Protein AF-A0AAV6VCC8-F1 (afdb_monomer_lite)

InterPro domains:
  IPR000742 EGF-like domain [PS00022] (71-82)
  IPR000742 EGF-like domain [PS01186] (71-82)
  IPR000742 EGF-like domain [PS50026] (49-83)
  IPR000742 EGF-like domain [SM00181] (52-83)
  IPR000742 EGF-like domain [SM00181] (86-119)
  IPR000742 EGF-like domain [SM00181] (123-165)

Radius of gyration: 31.9 Å; chains: 1; bounding box: 63×44×83 Å

pLDDT: mean 80.38, std 18.02, range [38.19, 96.94]

Secondary structure (DSSP, 8-state):
--STTHHHHTTSSPPPS---HHHHHHHHHHHHHHHHHHHHHS--TTS----EETTEEP-TT--EEEETTEEEPPTTEESTTS-EEPSSSS---TT---B-SS-TTSB-PPTTEESTTS-EETT--HHHHHHHHHTTPEEEE-TTSTTSEEEE-STT-EE-SSSEE-B--TTT---STT-EEEEETTEEEEEPPP-

Sequence (195 aa):
MKWALVLALVLCCGLTKGETENDSIESLDKLTEQLEQELLFRPRTLLADKLTCGEIECKNGATNCIDDGKCECIAGFTGDDCAQVVCGTNKCKNGATKCQEEDKTKCDCPEETTEDDCSQVTGCVDGLQAICDNLGLKCIYDPQTPKKAACSCTENKKFDGETCKETCDAENDNCFNEAQCEAQNGYNFCTCVQA

Foldseek 3Di:
DPPPVVVVVCPPDDDDPDDDPVRVVVVVVVVVVVVVVVVVPPPPPPDPPQDAQAPETADDPFDAAPHRQATDEDPQFDDRNRPQGFQPDPQADLPFRAADPVDRSATPEDPQFDDRRRQHGNLCDPVQVVVLVVQVWHWDQQCVDPSSIDTAHPDCFHDQPRHTARFADQVVQPAPDPFGFDDGPNTTGTHDDDD

Structure (mmCIF, N/CA/C/O backbone):
data_AF-A0AAV6VCC8-F1
#
_entry.id   AF-A0AAV6VCC8-F1
#
loop_
_atom_site.group_PDB
_atom_site.id
_atom_site.type_symbol
_atom_site.label_atom_id
_atom_site.label_alt_id
_atom_site.label_comp_id
_atom_site.label_asym_id
_atom_site.label_entity_id
_atom_site.label_seq_id
_atom_site.pdbx_PDB_ins_code
_atom_site.Cartn_x
_atom_site.Cartn_y
_atom_site.Cartn_z
_atom_site.occupancy
_atom_site.B_iso_or_equiv
_atom_site.auth_seq_id
_atom_site.auth_comp_id
_atom_site.auth_asym_id
_atom_site.auth_atom_id
_atom_site.pdbx_PDB_model_num
ATOM 1 N N . MET A 1 1 ? -26.877 -27.552 -33.203 1.00 44.66 1 MET A N 1
ATOM 2 C CA . MET A 1 1 ? -28.317 -27.227 -33.342 1.00 44.66 1 MET A CA 1
ATOM 3 C C . MET A 1 1 ? -28.514 -25.845 -33.988 1.00 44.66 1 MET A C 1
ATOM 5 O O . MET A 1 1 ? -29.217 -25.013 -33.439 1.00 44.66 1 MET A O 1
ATOM 9 N N . LYS A 1 2 ? -27.873 -25.565 -35.138 1.00 47.56 2 LYS A N 1
ATOM 10 C CA . LYS A 1 2 ? -27.915 -24.239 -35.802 1.00 47.56 2 LYS A CA 1
ATOM 11 C C . LYS A 1 2 ? -28.900 -24.151 -36.982 1.00 47.56 2 LYS A C 1
ATOM 13 O O . LYS A 1 2 ? -29.150 -23.063 -37.475 1.00 47.56 2 LYS A O 1
ATOM 18 N N . TRP A 1 3 ? -29.512 -25.266 -37.383 1.00 38.19 3 TRP A N 1
ATOM 19 C CA . TRP A 1 3 ? -30.415 -25.326 -38.542 1.00 38.19 3 TRP A CA 1
ATOM 20 C C . TRP A 1 3 ? -31.857 -24.877 -38.252 1.00 38.19 3 TRP A C 1
ATOM 22 O O . TRP A 1 3 ? -32.588 -24.549 -39.176 1.00 38.19 3 TRP A O 1
ATOM 32 N N . ALA A 1 4 ? -32.273 -24.810 -36.983 1.00 43.16 4 ALA A N 1
ATOM 33 C CA . ALA A 1 4 ? -33.656 -24.465 -36.634 1.00 43.16 4 ALA A CA 1
ATOM 34 C C . ALA A 1 4 ? -33.957 -22.951 -36.673 1.00 43.16 4 ALA A C 1
ATOM 36 O O . ALA A 1 4 ? -35.114 -22.566 -36.787 1.00 43.16 4 ALA A O 1
ATOM 37 N N . LEU A 1 5 ? -32.936 -22.088 -36.603 1.00 44.31 5 LEU A N 1
ATOM 38 C CA . LEU A 1 5 ? -33.119 -20.629 -36.573 1.00 44.31 5 LEU A CA 1
ATOM 39 C C . LEU A 1 5 ? -33.156 -19.986 -37.966 1.00 44.31 5 LEU A C 1
ATOM 41 O O . LEU A 1 5 ? -33.747 -18.922 -38.122 1.00 44.31 5 LEU A O 1
ATOM 45 N N . VAL A 1 6 ? -32.593 -20.644 -38.986 1.00 48.81 6 VAL A N 1
ATOM 46 C CA . VAL A 1 6 ? -32.596 -20.130 -40.368 1.00 48.81 6 VAL A CA 1
ATOM 47 C C . VAL A 1 6 ? -34.013 -20.152 -40.956 1.00 48.81 6 VAL A C 1
ATOM 49 O O . VAL A 1 6 ? -34.402 -19.222 -41.655 1.00 48.81 6 VAL A O 1
ATOM 52 N N . LEU A 1 7 ? -34.840 -21.139 -40.585 1.00 46.69 7 LEU A N 1
ATOM 53 C CA . LEU A 1 7 ? -36.220 -21.236 -41.075 1.00 46.69 7 LEU A CA 1
ATOM 54 C C . LEU A 1 7 ? -37.147 -20.118 -40.563 1.00 46.69 7 LEU A C 1
ATOM 56 O O . LEU A 1 7 ? -38.157 -19.833 -41.201 1.00 46.69 7 LEU A O 1
ATOM 60 N N . ALA A 1 8 ? -36.830 -19.479 -39.432 1.00 43.41 8 ALA A N 1
ATOM 61 C CA . ALA A 1 8 ? -37.714 -18.487 -38.817 1.00 43.41 8 ALA A CA 1
ATOM 62 C C . ALA A 1 8 ? -37.609 -17.085 -39.449 1.00 43.41 8 ALA A C 1
ATOM 64 O O . ALA A 1 8 ? -38.548 -16.301 -39.340 1.00 43.41 8 ALA A O 1
ATOM 65 N N . LEU A 1 9 ? -36.506 -16.764 -40.136 1.00 40.47 9 LEU A N 1
ATOM 66 C CA . LEU A 1 9 ? -36.308 -15.451 -40.771 1.00 40.47 9 LEU A CA 1
ATOM 67 C C . LEU A 1 9 ? -36.806 -15.387 -42.222 1.00 40.47 9 LEU A C 1
ATOM 69 O O . LEU A 1 9 ? -37.178 -14.311 -42.685 1.00 40.47 9 LEU A O 1
ATOM 73 N N . VAL A 1 10 ? -36.901 -16.528 -42.913 1.00 48.22 10 VAL A N 1
ATOM 74 C CA . VAL A 1 10 ? -37.381 -16.599 -44.310 1.00 48.22 10 VAL A CA 1
ATOM 75 C C . VAL A 1 10 ? -38.877 -16.250 -44.430 1.00 48.22 10 VAL A C 1
ATOM 77 O O . VAL A 1 10 ? -39.344 -15.865 -45.496 1.00 48.22 10 VAL A O 1
ATOM 80 N N . LEU A 1 11 ? -39.639 -16.310 -43.333 1.00 46.53 11 LEU A N 1
ATOM 81 C CA . LEU A 1 11 ? -41.084 -16.051 -43.331 1.00 46.53 11 LEU A CA 1
ATOM 82 C C . LEU A 1 11 ? -41.493 -14.576 -43.149 1.00 46.53 11 LEU A C 1
ATOM 84 O O . LEU A 1 11 ? -42.674 -14.277 -43.314 1.00 46.53 11 LEU A O 1
ATOM 88 N N . CYS A 1 12 ? -40.571 -13.648 -42.854 1.00 44.28 12 CYS A N 1
ATOM 89 C CA . CYS A 1 12 ? -40.931 -12.243 -42.581 1.00 44.28 12 CYS A CA 1
ATOM 90 C C . CYS A 1 12 ? -40.718 -11.259 -43.741 1.00 44.28 12 CYS A C 1
ATOM 92 O O . CYS A 1 12 ? -41.281 -10.168 -43.697 1.00 44.28 12 CYS A O 1
ATOM 94 N N . CYS A 1 13 ? -39.981 -11.619 -44.794 1.00 41.31 13 CYS A N 1
ATOM 95 C CA . CYS A 1 13 ? -39.821 -10.763 -45.971 1.00 41.31 13 CYS A CA 1
ATOM 96 C C . CYS A 1 13 ? -40.097 -11.578 -47.233 1.00 41.31 13 CYS A C 1
ATOM 98 O O . CYS A 1 13 ? -39.308 -12.437 -47.614 1.00 41.31 13 CYS A O 1
ATOM 100 N N . GLY A 1 14 ? -41.252 -11.327 -47.853 1.00 44.12 14 GLY A N 1
ATOM 101 C CA . GLY A 1 14 ? -41.683 -12.016 -49.063 1.00 44.12 14 GLY A CA 1
ATOM 102 C C . GLY A 1 14 ? -40.662 -11.885 -50.192 1.00 44.12 14 GLY A C 1
ATOM 103 O O . GLY A 1 14 ? -40.400 -10.784 -50.669 1.00 44.12 14 GLY A O 1
ATOM 104 N N . LEU A 1 15 ? -40.129 -13.020 -50.640 1.00 42.25 15 LEU A N 1
ATOM 105 C CA . LEU A 1 15 ? -39.348 -13.111 -51.867 1.00 42.25 15 LEU A CA 1
ATOM 106 C C . LEU A 1 15 ? -40.293 -13.284 -53.057 1.00 42.25 15 LEU A C 1
ATOM 108 O O . LEU A 1 15 ? -41.108 -14.209 -53.124 1.00 42.25 15 LEU A O 1
ATOM 112 N N . THR A 1 16 ? -40.189 -12.353 -54.000 1.00 43.12 16 THR A N 1
ATOM 113 C CA . THR A 1 16 ? -40.796 -12.450 -55.321 1.00 43.12 16 THR A CA 1
ATOM 114 C C . THR A 1 16 ? -40.200 -13.632 -56.079 1.00 43.12 16 THR A C 1
ATOM 116 O O . THR A 1 16 ? -38.996 -13.855 -56.094 1.00 43.12 16 THR A O 1
ATOM 119 N N . LYS A 1 17 ? -41.091 -14.395 -56.704 1.00 41.09 17 LYS A N 1
ATOM 120 C CA . LYS A 1 17 ? -40.858 -15.635 -57.446 1.00 41.09 17 LYS A CA 1
ATOM 121 C C . LYS A 1 17 ? -39.775 -15.459 -58.525 1.00 41.09 17 LYS A C 1
ATOM 123 O O . LYS A 1 17 ? -40.047 -14.801 -59.526 1.00 41.09 17 LYS A O 1
ATOM 128 N N . GLY A 1 18 ? -38.601 -16.075 -58.358 1.00 46.78 18 GLY A N 1
ATOM 129 C CA . GLY A 1 18 ? -37.602 -16.092 -59.433 1.00 46.78 18 GLY A CA 1
ATOM 130 C C . GLY A 1 18 ? -36.172 -16.549 -59.137 1.00 46.78 18 GLY A C 1
ATOM 131 O O . GLY A 1 18 ? -35.433 -16.690 -60.101 1.00 46.78 18 GLY A O 1
ATOM 132 N N . GLU A 1 19 ? -35.768 -16.804 -57.893 1.00 41.69 19 GLU A N 1
ATOM 133 C CA . GLU A 1 19 ? -34.368 -17.146 -57.580 1.00 41.69 19 GLU A CA 1
ATOM 134 C C . GLU A 1 19 ? -34.286 -18.552 -56.980 1.00 41.69 19 GLU A C 1
ATOM 136 O O . GLU A 1 19 ? -35.091 -18.925 -56.121 1.00 41.69 19 GLU A O 1
ATOM 141 N N . THR A 1 20 ? -33.369 -19.371 -57.494 1.00 47.72 20 THR A N 1
ATOM 142 C CA . THR A 1 20 ? -33.121 -20.709 -56.955 1.00 47.72 20 THR A CA 1
ATOM 143 C C . THR A 1 20 ? -32.256 -20.611 -55.701 1.00 47.72 20 THR A C 1
ATOM 145 O O . THR A 1 20 ? -31.504 -19.660 -55.521 1.00 47.72 20 THR A O 1
ATOM 148 N N . GLU A 1 21 ? -32.344 -21.610 -54.820 1.00 46.44 21 GLU A N 1
ATOM 149 C CA . GLU A 1 21 ? -31.615 -21.672 -53.539 1.00 46.44 21 GLU A CA 1
ATOM 150 C C . GLU A 1 21 ? -30.085 -21.512 -53.702 1.00 46.44 21 GLU A C 1
ATOM 152 O O . GLU A 1 21 ? -29.405 -21.052 -52.789 1.00 46.44 21 GLU A O 1
ATOM 157 N N . ASN A 1 22 ? -29.557 -21.820 -54.892 1.00 47.03 22 ASN A N 1
ATOM 158 C CA . ASN A 1 22 ? -28.152 -21.634 -55.259 1.00 47.03 22 ASN A CA 1
ATOM 159 C C . ASN A 1 22 ? -27.778 -20.162 -55.521 1.00 47.03 22 ASN A C 1
ATOM 161 O O . ASN A 1 22 ? -26.661 -19.755 -55.209 1.00 47.03 22 ASN A O 1
ATOM 165 N N . ASP A 1 23 ? -28.708 -19.356 -56.042 1.00 49.53 23 ASP A N 1
ATOM 166 C CA . ASP A 1 23 ? -28.469 -17.947 -56.390 1.00 49.53 23 ASP A CA 1
ATOM 167 C C . ASP A 1 23 ? -28.331 -17.080 -55.123 1.00 49.53 23 ASP A C 1
ATOM 169 O O . ASP A 1 23 ? -27.526 -16.149 -55.063 1.00 49.53 23 ASP A O 1
ATOM 173 N N . SER A 1 24 ? -29.063 -17.428 -54.058 1.00 50.09 24 SER A N 1
ATOM 174 C CA . SER A 1 24 ? -28.980 -16.744 -52.760 1.00 50.09 24 SER A CA 1
ATOM 175 C C . SER A 1 24 ? -27.683 -17.047 -51.994 1.00 50.09 24 SER A C 1
ATOM 177 O O . SER A 1 24 ? -27.205 -16.190 -51.252 1.00 50.09 24 SER A O 1
ATOM 179 N N . ILE A 1 25 ? -27.100 -18.239 -52.174 1.00 53.28 25 ILE A N 1
ATOM 180 C CA . ILE A 1 25 ? -25.833 -18.639 -51.535 1.00 53.28 25 ILE A CA 1
ATOM 181 C C . ILE A 1 25 ? -24.649 -17.954 -52.228 1.00 53.28 25 ILE A C 1
ATOM 183 O O . ILE A 1 25 ? -23.796 -17.387 -51.549 1.00 53.28 25 ILE A O 1
ATOM 187 N N . GLU A 1 26 ? -24.642 -17.894 -53.565 1.00 55.28 26 GLU A N 1
ATOM 188 C CA . GLU A 1 26 ? -23.590 -17.198 -54.322 1.00 55.28 26 GLU A CA 1
ATOM 189 C C . GLU A 1 26 ? -23.556 -15.688 -54.013 1.00 55.28 26 GLU A C 1
ATOM 191 O O . GLU A 1 26 ? -22.494 -15.061 -53.971 1.00 55.28 26 GLU A O 1
ATOM 196 N N . SER A 1 27 ? -24.722 -15.097 -53.740 1.00 58.22 27 SER A N 1
ATOM 197 C CA . SER A 1 27 ? -24.831 -13.688 -53.362 1.00 58.22 27 SER A CA 1
ATOM 198 C C . SER A 1 27 ? -24.377 -13.412 -51.919 1.00 58.22 27 SER A C 1
ATOM 200 O O . SER A 1 27 ? -23.901 -12.311 -51.638 1.00 58.22 27 SER A O 1
ATOM 202 N N . LEU A 1 28 ? -24.482 -14.393 -51.014 1.00 57.72 28 LEU A N 1
ATOM 203 C CA . LEU A 1 28 ? -23.984 -14.308 -49.634 1.00 57.72 28 LEU A CA 1
ATOM 204 C C . LEU A 1 28 ? -22.468 -14.524 -49.547 1.00 57.72 28 LEU A C 1
ATOM 206 O O . LEU A 1 28 ? -21.811 -13.799 -48.800 1.00 57.72 28 LEU A O 1
ATOM 210 N N . ASP A 1 29 ? -21.895 -15.439 -50.333 1.00 62.69 29 ASP A N 1
ATOM 211 C CA . ASP A 1 29 ? -20.436 -15.624 -50.398 1.00 62.69 29 ASP A CA 1
ATOM 212 C C . ASP A 1 29 ? -19.745 -14.368 -50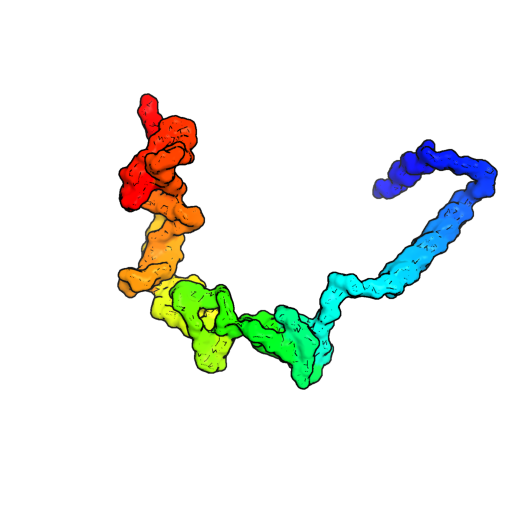.954 1.00 62.69 29 ASP A C 1
ATOM 214 O O . ASP A 1 29 ? -18.776 -13.887 -50.367 1.00 62.69 29 ASP A O 1
ATOM 218 N N . LYS A 1 30 ? -20.314 -13.738 -51.995 1.00 62.22 30 LYS A N 1
ATOM 219 C CA . LYS A 1 30 ? -19.824 -12.448 -52.522 1.00 62.22 30 LYS A CA 1
ATOM 220 C C . LYS A 1 30 ? -19.927 -11.310 -51.505 1.00 62.22 30 LYS A C 1
ATOM 222 O O . LYS A 1 30 ? -19.013 -10.496 -51.412 1.00 62.22 30 LYS A O 1
ATOM 227 N N . LEU A 1 31 ? -21.010 -11.254 -50.724 1.00 59.69 31 LEU A N 1
ATOM 228 C CA . LEU A 1 31 ? -21.156 -10.282 -49.634 1.00 59.69 31 LEU A CA 1
ATOM 229 C C . LEU A 1 31 ? -20.153 -10.533 -48.501 1.00 59.69 31 LEU A C 1
ATOM 231 O O . LEU A 1 31 ? -19.679 -9.574 -47.901 1.00 59.69 31 LEU A O 1
ATOM 235 N N . THR A 1 32 ? -19.807 -11.792 -48.225 1.00 62.25 32 THR A N 1
ATOM 236 C CA . THR A 1 32 ? -18.827 -12.166 -47.193 1.00 62.25 32 THR A CA 1
ATOM 237 C C . THR A 1 32 ? -17.409 -11.797 -47.632 1.00 62.25 32 THR A C 1
ATOM 239 O O . THR A 1 32 ? -16.687 -11.162 -46.869 1.00 62.25 32 THR A O 1
ATOM 242 N N . GLU A 1 33 ? -17.048 -12.061 -48.890 1.00 63.28 33 GLU A N 1
ATOM 243 C CA . GLU A 1 33 ? -15.753 -11.678 -49.469 1.00 63.28 33 GLU A CA 1
ATOM 244 C C . GLU A 1 33 ? -15.604 -10.144 -49.586 1.00 63.28 33 GLU A C 1
ATOM 246 O O . GLU A 1 33 ? -14.540 -9.589 -49.307 1.00 63.28 33 GLU A O 1
ATOM 251 N N . GLN A 1 34 ? -16.690 -9.422 -49.893 1.00 64.75 34 GLN A N 1
ATOM 252 C CA . GLN A 1 34 ? -16.715 -7.952 -49.857 1.00 64.75 34 GLN A CA 1
ATOM 253 C C . GLN A 1 34 ? -16.600 -7.387 -48.432 1.00 64.75 34 GLN A C 1
ATOM 255 O O . GLN A 1 34 ? -15.921 -6.379 -48.228 1.00 64.75 34 GLN A O 1
ATOM 260 N N . LEU A 1 35 ? -17.215 -8.031 -47.434 1.00 59.03 35 LEU A N 1
ATOM 261 C CA . LEU A 1 35 ? -17.097 -7.628 -46.029 1.00 59.03 35 LEU A CA 1
ATOM 262 C C . LEU A 1 35 ? -15.679 -7.877 -45.484 1.00 59.03 35 LEU A C 1
ATOM 264 O O . LEU A 1 35 ? -15.169 -7.069 -44.708 1.00 59.03 35 LEU A O 1
ATOM 268 N N . GLU A 1 36 ? -15.027 -8.963 -45.907 1.00 61.78 36 GLU A N 1
ATOM 269 C CA . GLU A 1 36 ? -13.638 -9.281 -45.554 1.00 61.78 36 GLU A CA 1
ATOM 270 C C . GLU A 1 36 ? -12.640 -8.297 -46.186 1.00 61.78 36 GLU A C 1
ATOM 272 O O . GLU A 1 36 ? -11.702 -7.862 -45.513 1.00 61.78 36 GLU A O 1
ATOM 277 N N . GLN A 1 37 ? -12.874 -7.858 -47.429 1.00 60.53 37 GLN A N 1
ATOM 278 C CA . GLN A 1 37 ? -12.051 -6.828 -48.076 1.00 60.53 37 GLN A CA 1
ATOM 279 C C . GLN A 1 37 ? -12.235 -5.430 -47.451 1.00 60.53 37 GLN A C 1
ATOM 281 O O . GLN A 1 37 ? -11.259 -4.692 -47.314 1.00 60.53 37 GLN A O 1
ATOM 286 N N . GLU A 1 38 ? -13.436 -5.082 -46.978 1.00 57.00 38 GLU A N 1
ATOM 287 C CA . GLU A 1 38 ? -13.710 -3.836 -46.235 1.00 57.00 38 GLU A CA 1
ATOM 288 C C . GLU A 1 38 ? -13.137 -3.848 -44.800 1.00 57.00 38 GLU A C 1
ATOM 290 O O . GLU A 1 38 ? -12.704 -2.813 -44.290 1.00 57.00 38 GLU A O 1
ATOM 295 N N . LEU A 1 39 ? -13.074 -5.009 -44.134 1.00 56.44 39 LEU A N 1
ATOM 296 C CA . LEU A 1 39 ? -12.489 -5.151 -42.789 1.00 56.44 3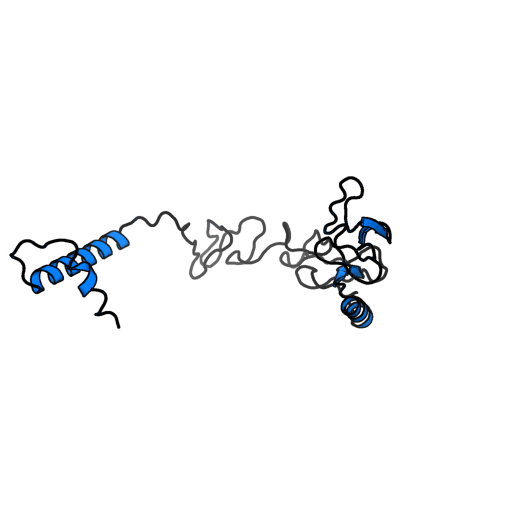9 LEU A CA 1
ATOM 297 C C . LEU A 1 39 ? -10.950 -5.163 -42.782 1.00 56.44 39 LEU A C 1
ATOM 299 O O . LEU A 1 39 ? -10.352 -4.866 -41.746 1.00 56.44 39 LEU A O 1
ATOM 303 N N . LEU A 1 40 ? -10.313 -5.449 -43.921 1.00 53.16 40 LEU A N 1
ATOM 304 C CA . LEU A 1 40 ? -8.860 -5.349 -44.117 1.00 53.16 40 LEU A CA 1
ATOM 305 C C . LEU A 1 40 ? -8.388 -3.932 -44.485 1.00 53.16 40 LEU A C 1
ATOM 307 O O . LEU A 1 40 ? -7.217 -3.618 -44.278 1.00 53.16 40 LEU A O 1
ATOM 311 N N . PHE A 1 41 ? -9.282 -3.074 -44.993 1.00 54.78 41 PHE A N 1
ATOM 312 C CA . PHE A 1 41 ? -8.953 -1.725 -45.477 1.00 54.78 41 PHE A CA 1
ATOM 313 C C . PHE A 1 41 ? -9.475 -0.571 -44.617 1.00 54.78 41 PHE A C 1
ATOM 315 O O . PHE A 1 41 ? -9.193 0.590 -44.924 1.00 54.78 41 PHE A O 1
ATOM 322 N N . ARG A 1 42 ? -10.176 -0.839 -43.506 1.00 56.78 42 ARG A N 1
ATOM 323 C CA . ARG A 1 42 ? -10.403 0.215 -42.510 1.00 56.78 42 ARG A CA 1
ATOM 324 C C . ARG A 1 42 ? -9.048 0.648 -41.945 1.00 56.78 42 ARG A C 1
ATOM 326 O O . ARG A 1 42 ? -8.373 -0.189 -41.340 1.00 56.78 42 ARG A O 1
ATOM 333 N N . PRO A 1 43 ? -8.645 1.929 -42.067 1.00 47.88 43 PRO A N 1
ATOM 334 C CA . PRO A 1 43 ? -7.512 2.415 -41.305 1.00 47.88 43 PRO A CA 1
ATOM 335 C C . PRO A 1 43 ? -7.866 2.211 -39.836 1.00 47.88 43 PRO A C 1
ATOM 337 O O . PRO A 1 43 ? -8.858 2.734 -39.325 1.00 47.88 43 PRO A O 1
ATOM 340 N N . ARG A 1 44 ? -7.081 1.368 -39.174 1.00 52.00 44 ARG A N 1
ATOM 341 C CA . ARG A 1 44 ? -7.246 0.977 -37.779 1.00 52.00 44 ARG A CA 1
ATOM 342 C C . ARG A 1 44 ? -6.806 2.122 -36.864 1.00 52.00 44 ARG A C 1
ATOM 344 O O . ARG A 1 44 ? -6.003 1.930 -35.965 1.00 52.00 44 ARG A O 1
ATOM 351 N N . THR A 1 45 ? -7.308 3.334 -37.077 1.00 54.50 45 THR A N 1
ATOM 352 C CA . THR A 1 45 ? -7.078 4.453 -36.164 1.00 54.50 45 THR A CA 1
ATOM 353 C C . THR A 1 45 ? -8.006 4.281 -34.970 1.00 54.50 45 THR A C 1
ATOM 355 O O . THR A 1 45 ? -9.111 4.812 -35.004 1.00 54.50 45 THR A O 1
ATOM 358 N N . LEU A 1 46 ? -7.594 3.456 -33.994 1.00 49.97 46 LEU A N 1
ATOM 359 C CA . LEU A 1 46 ? -8.008 3.471 -32.571 1.00 49.97 46 LEU A CA 1
ATOM 360 C C . LEU A 1 46 ? -7.354 2.361 -31.699 1.00 49.97 46 LEU A C 1
ATOM 362 O O . LEU A 1 46 ? -7.854 2.046 -30.623 1.00 49.97 46 LEU A O 1
ATOM 366 N N . LEU A 1 47 ? -6.218 1.781 -32.093 1.00 51.03 47 LEU A N 1
ATOM 367 C CA . LEU A 1 47 ? -5.213 1.359 -31.109 1.00 51.03 47 LEU A CA 1
ATOM 368 C C . LEU A 1 47 ? -4.030 2.289 -31.351 1.00 51.03 47 LEU A C 1
ATOM 370 O O . LEU A 1 47 ? -3.595 2.392 -32.493 1.00 51.03 47 LEU A O 1
ATOM 374 N N . ALA A 1 48 ? -3.547 2.997 -30.331 1.00 59.50 48 ALA A N 1
ATOM 375 C CA . ALA A 1 48 ? -2.232 3.623 -30.429 1.00 59.50 48 ALA A CA 1
ATOM 376 C C . ALA A 1 48 ? -1.266 2.548 -30.939 1.00 59.50 48 ALA A C 1
ATOM 378 O O . ALA A 1 48 ? -1.271 1.447 -30.379 1.00 59.50 48 ALA A O 1
ATOM 379 N N . ASP A 1 49 ? -0.550 2.816 -32.033 1.00 61.84 49 ASP A N 1
ATOM 380 C CA . ASP A 1 49 ? 0.393 1.855 -32.592 1.00 61.84 49 ASP A CA 1
ATOM 381 C C . ASP A 1 49 ? 1.292 1.379 -31.457 1.00 61.84 49 ASP A C 1
ATOM 383 O O . ASP A 1 49 ? 2.010 2.156 -30.825 1.00 61.84 49 ASP A O 1
ATOM 387 N N . LYS A 1 50 ? 1.145 0.097 -31.127 1.00 83.31 50 LYS A N 1
ATOM 388 C CA . LYS A 1 50 ? 1.937 -0.572 -30.110 1.00 83.31 50 LYS A CA 1
ATOM 389 C C . LYS A 1 50 ? 3.384 -0.483 -30.577 1.00 83.31 50 LYS A C 1
ATOM 391 O O . LYS A 1 50 ? 3.763 -1.175 -31.519 1.00 83.31 50 LYS A O 1
ATOM 396 N N . LEU A 1 51 ? 4.154 0.404 -29.957 1.00 91.50 51 LEU A N 1
ATOM 397 C CA . LEU A 1 51 ? 5.536 0.641 -30.331 1.00 91.50 51 LEU A CA 1
ATOM 398 C C . LEU A 1 51 ? 6.377 -0.602 -30.032 1.00 91.50 51 LEU A C 1
ATOM 400 O O . LEU A 1 51 ? 6.299 -1.172 -28.942 1.00 91.50 51 LEU A O 1
ATOM 404 N N . THR A 1 52 ? 7.194 -1.003 -30.998 1.00 93.94 52 THR A N 1
ATOM 405 C CA . THR A 1 52 ? 8.140 -2.111 -30.864 1.00 93.94 52 THR A CA 1
ATOM 406 C C . THR A 1 52 ? 9.537 -1.656 -31.263 1.00 93.94 52 THR A C 1
ATOM 408 O O . THR A 1 52 ? 9.689 -1.051 -32.325 1.00 93.94 52 THR A O 1
ATOM 411 N N . CYS A 1 53 ? 10.542 -1.988 -30.454 1.00 94.88 53 CYS A N 1
ATOM 412 C CA . CYS A 1 53 ? 11.958 -1.744 -30.736 1.00 94.88 53 CYS A CA 1
ATOM 413 C C . CYS A 1 53 ? 12.649 -3.108 -30.867 1.00 94.88 53 CYS A C 1
ATOM 415 O O . CYS A 1 53 ? 12.884 -3.787 -29.867 1.00 94.88 53 CYS A O 1
ATOM 417 N N . GLY A 1 54 ? 12.907 -3.561 -32.096 1.00 93.38 54 GLY A N 1
ATOM 418 C CA . GLY A 1 54 ? 13.301 -4.951 -32.358 1.00 93.38 54 GLY A CA 1
ATOM 419 C C . GLY A 1 54 ? 12.176 -5.945 -32.027 1.00 93.38 54 GLY A C 1
ATOM 420 O O . GLY A 1 54 ? 11.047 -5.789 -32.490 1.00 93.38 54 GLY A O 1
ATOM 421 N N . GLU A 1 55 ? 12.476 -6.967 -31.219 1.00 94.00 55 GLU A N 1
ATOM 422 C CA . GLU A 1 55 ? 11.501 -7.984 -30.775 1.00 94.00 55 GLU A CA 1
ATOM 423 C C . GLU A 1 55 ? 10.733 -7.589 -29.495 1.00 94.00 55 GLU A C 1
ATOM 425 O O . GLU A 1 55 ? 9.858 -8.331 -29.043 1.00 94.00 55 GLU A O 1
ATOM 430 N N . ILE A 1 56 ? 11.036 -6.426 -28.904 1.00 94.44 56 ILE A N 1
ATOM 431 C CA . ILE A 1 56 ? 10.453 -5.972 -27.636 1.00 94.44 56 ILE A CA 1
ATOM 432 C C . ILE A 1 56 ? 9.308 -4.989 -27.884 1.00 94.44 56 ILE A C 1
ATOM 434 O O . ILE A 1 56 ? 9.416 -4.059 -28.681 1.00 94.44 56 ILE A O 1
ATOM 438 N N . GLU A 1 57 ? 8.202 -5.182 -27.166 1.00 94.81 57 GLU A N 1
ATOM 439 C CA . GLU A 1 57 ? 7.080 -4.245 -27.119 1.00 94.81 57 GLU A CA 1
ATOM 440 C C . GLU A 1 57 ? 7.268 -3.222 -26.001 1.00 94.81 57 GLU A C 1
ATOM 442 O O . GLU A 1 57 ? 7.301 -3.593 -24.829 1.00 94.81 57 GLU A O 1
ATOM 447 N N . CYS A 1 58 ? 7.242 -1.940 -26.349 1.00 95.06 58 CYS A N 1
ATOM 448 C CA . CYS A 1 58 ? 7.293 -0.858 -25.380 1.00 95.06 58 CYS A CA 1
ATOM 449 C C . CYS A 1 58 ? 5.963 -0.691 -24.632 1.00 95.06 58 CYS A C 1
ATOM 451 O O . CYS A 1 58 ? 4.879 -0.691 -25.222 1.00 95.06 58 CYS A O 1
ATOM 453 N N . LYS A 1 59 ? 6.045 -0.514 -23.312 1.00 93.88 59 LYS A N 1
ATOM 454 C CA . LYS A 1 59 ? 4.909 -0.382 -22.393 1.00 93.88 59 LYS A CA 1
ATOM 455 C C . LYS A 1 59 ? 4.737 1.052 -21.897 1.00 93.88 59 LYS A C 1
ATOM 457 O O . LYS A 1 59 ? 5.531 1.944 -22.182 1.00 93.88 59 LYS A O 1
ATOM 462 N N . ASN A 1 60 ? 3.654 1.263 -21.147 1.00 91.06 60 ASN A N 1
ATOM 463 C CA . ASN A 1 60 ? 3.398 2.473 -20.360 1.00 91.06 60 ASN A CA 1
ATOM 464 C C . ASN A 1 60 ? 3.489 3.793 -21.146 1.00 91.06 60 ASN A C 1
ATOM 466 O O . ASN A 1 60 ? 3.897 4.817 -20.612 1.00 91.06 60 ASN A O 1
ATOM 470 N N . GLY A 1 61 ? 3.070 3.775 -22.415 1.00 88.31 61 GLY A N 1
ATOM 471 C CA . GLY A 1 61 ? 2.986 4.981 -23.241 1.00 88.31 61 GLY A CA 1
ATOM 472 C C . GLY A 1 61 ? 4.327 5.489 -23.770 1.00 88.31 61 GLY A C 1
ATOM 473 O O . GLY A 1 61 ? 4.398 6.646 -24.173 1.00 88.31 61 GLY A O 1
ATOM 474 N N . ALA A 1 62 ? 5.373 4.657 -23.785 1.00 92.56 62 ALA A N 1
ATOM 475 C CA . ALA A 1 62 ? 6.595 4.954 -24.525 1.00 92.56 62 ALA A CA 1
ATOM 476 C C . ALA A 1 62 ? 6.288 5.156 -26.021 1.00 92.56 62 ALA A C 1
ATOM 478 O O . ALA A 1 62 ? 5.550 4.377 -26.629 1.00 92.56 62 ALA A O 1
ATOM 479 N N . THR A 1 63 ? 6.845 6.219 -26.602 1.00 93.56 63 THR A N 1
ATOM 480 C CA . THR A 1 63 ? 6.549 6.659 -27.977 1.00 93.56 63 THR A CA 1
ATOM 481 C C . THR A 1 63 ? 7.752 6.603 -28.914 1.00 93.56 63 THR A C 1
ATOM 483 O O . THR A 1 63 ? 7.593 6.888 -30.100 1.00 93.56 63 THR A O 1
ATOM 486 N N . ASN A 1 64 ? 8.934 6.221 -28.419 1.00 94.94 64 ASN A N 1
ATOM 487 C CA . ASN A 1 64 ? 10.155 6.175 -29.216 1.00 94.94 64 ASN A CA 1
ATOM 488 C C . ASN A 1 64 ? 11.119 5.046 -28.790 1.00 94.94 64 ASN A C 1
ATOM 490 O O . ASN A 1 64 ? 11.003 4.500 -27.691 1.00 94.94 64 ASN A O 1
ATOM 494 N N . CYS A 1 65 ? 12.063 4.707 -29.671 1.00 96.12 65 CYS A N 1
ATOM 495 C CA . CYS A 1 65 ? 13.129 3.731 -29.436 1.00 96.12 65 CYS A CA 1
ATOM 496 C C . CYS A 1 65 ? 14.469 4.440 -29.229 1.00 96.12 65 CYS A C 1
ATOM 498 O O . CYS A 1 65 ? 14.784 5.395 -29.939 1.00 96.12 65 CYS A O 1
ATOM 500 N N . ILE A 1 66 ? 15.273 3.940 -28.291 1.00 96.88 66 ILE A N 1
ATOM 501 C CA . ILE A 1 66 ? 16.672 4.358 -28.135 1.00 96.88 66 ILE A CA 1
ATOM 502 C C . ILE A 1 66 ? 17.552 3.558 -29.107 1.00 96.88 66 ILE A C 1
ATOM 504 O O . ILE A 1 66 ? 18.396 4.141 -29.786 1.00 96.88 66 ILE A O 1
ATOM 508 N N . ASP A 1 67 ? 17.333 2.241 -29.192 1.00 95.00 67 ASP A N 1
ATOM 509 C CA . ASP A 1 67 ? 17.993 1.309 -30.114 1.00 95.00 67 ASP A CA 1
ATOM 510 C C . ASP A 1 67 ? 17.107 0.069 -30.400 1.00 95.00 67 ASP A C 1
ATOM 512 O O . ASP A 1 67 ? 15.977 -0.034 -29.907 1.00 95.00 67 ASP A O 1
ATOM 516 N N . ASP A 1 68 ? 17.597 -0.861 -31.232 1.00 93.38 68 ASP A N 1
ATOM 517 C CA . ASP A 1 68 ? 16.948 -2.162 -31.446 1.00 93.38 68 ASP A CA 1
ATOM 518 C C . ASP A 1 68 ? 17.008 -2.986 -30.152 1.00 93.38 68 ASP A C 1
ATOM 520 O O . ASP A 1 68 ? 18.062 -3.491 -29.766 1.00 93.38 68 ASP A O 1
ATOM 524 N N . GLY A 1 69 ? 15.852 -3.154 -29.509 1.00 94.81 69 GLY A N 1
ATOM 525 C CA . GLY A 1 69 ? 15.729 -3.825 -28.218 1.00 94.81 69 GLY A CA 1
ATOM 526 C C . GLY A 1 69 ? 15.633 -2.884 -27.018 1.00 94.81 69 GLY A C 1
ATOM 527 O O . GLY A 1 69 ? 15.629 -3.386 -25.899 1.00 94.81 69 GLY A O 1
ATOM 528 N N . LYS A 1 70 ? 15.516 -1.559 -27.201 1.00 96.94 70 LYS A N 1
ATOM 529 C CA . LYS A 1 70 ? 15.328 -0.632 -26.074 1.00 96.94 70 LYS A CA 1
ATOM 530 C C . LYS A 1 70 ? 14.410 0.543 -26.370 1.00 96.94 70 LYS A C 1
ATOM 532 O O . LYS A 1 70 ? 14.635 1.345 -27.279 1.00 96.94 70 LYS A O 1
ATOM 537 N N . CYS A 1 71 ? 13.415 0.700 -25.511 1.00 96.62 71 CYS A N 1
ATOM 538 C CA . CYS A 1 71 ? 12.432 1.770 -25.553 1.00 96.62 71 CYS A CA 1
ATOM 539 C C . CYS A 1 71 ? 12.911 3.032 -24.812 1.00 96.62 71 CYS A C 1
ATOM 541 O O . CYS A 1 71 ? 13.640 2.968 -23.820 1.00 96.62 71 CYS A O 1
ATOM 543 N N . GLU A 1 72 ? 12.463 4.202 -25.268 1.00 96.06 72 GLU A N 1
ATOM 544 C CA . GLU A 1 72 ? 12.615 5.469 -24.549 1.00 96.06 72 GLU A CA 1
ATOM 545 C C . GLU A 1 72 ? 11.463 5.633 -23.543 1.00 96.06 72 GLU A C 1
ATOM 547 O O . GLU A 1 72 ? 10.324 5.929 -23.914 1.00 96.06 72 GLU A O 1
ATOM 552 N N . CYS A 1 73 ? 11.744 5.406 -22.257 1.00 92.94 73 CYS A N 1
ATOM 553 C CA . CYS A 1 73 ? 10.719 5.408 -21.212 1.00 92.94 73 CYS A CA 1
ATOM 554 C C . CYS A 1 73 ? 10.301 6.813 -20.781 1.00 92.94 73 CYS A C 1
ATOM 556 O O . CYS A 1 73 ? 11.134 7.693 -20.559 1.00 92.94 73 CYS A O 1
ATOM 558 N N . ILE A 1 74 ? 8.995 7.001 -20.574 1.00 90.56 74 ILE A N 1
ATOM 559 C CA . ILE A 1 74 ? 8.476 8.216 -19.945 1.00 90.56 74 ILE A CA 1
ATOM 560 C C . ILE A 1 74 ? 8.851 8.262 -18.455 1.00 90.56 74 ILE A C 1
ATOM 562 O O . ILE A 1 74 ? 9.155 7.242 -17.829 1.00 90.56 74 ILE A O 1
ATOM 566 N N . ALA A 1 75 ? 8.795 9.458 -17.865 1.00 87.25 75 ALA A N 1
ATOM 567 C CA . ALA A 1 75 ? 9.090 9.652 -16.449 1.00 87.25 75 ALA A CA 1
ATOM 568 C C . ALA A 1 75 ? 8.235 8.732 -15.555 1.00 87.25 75 ALA A C 1
ATOM 570 O O . ALA A 1 75 ? 7.020 8.644 -15.722 1.00 87.25 75 ALA A O 1
ATOM 571 N N . GLY A 1 76 ? 8.881 8.072 -14.591 1.00 84.38 76 GLY A N 1
ATOM 572 C CA . GLY A 1 76 ? 8.240 7.100 -13.700 1.00 84.38 76 GLY A CA 1
ATOM 573 C C . GLY A 1 76 ? 8.356 5.642 -14.154 1.00 84.38 76 GLY A C 1
ATOM 574 O O . GLY A 1 76 ? 7.954 4.765 -13.396 1.00 84.38 76 GLY A O 1
ATOM 575 N N . PHE A 1 77 ? 8.947 5.361 -15.322 1.00 89.50 77 PHE A N 1
ATOM 576 C CA . PHE A 1 77 ? 9.179 3.998 -15.814 1.00 89.50 77 PHE A CA 1
ATOM 577 C C . PHE A 1 77 ? 10.631 3.760 -16.254 1.00 89.50 77 PHE A C 1
ATOM 579 O O . PHE A 1 77 ? 11.377 4.702 -16.517 1.00 89.50 77 PHE A O 1
ATOM 586 N N . THR A 1 78 ? 11.042 2.493 -16.290 1.00 90.62 78 THR A N 1
ATOM 587 C CA . THR A 1 78 ? 12.395 2.034 -16.635 1.00 90.62 78 THR A CA 1
ATOM 588 C C . THR A 1 78 ? 12.370 0.595 -17.175 1.00 90.62 78 THR A C 1
ATOM 590 O O . THR A 1 78 ? 11.309 -0.028 -17.264 1.00 90.62 78 THR A O 1
ATOM 593 N N . GLY A 1 79 ? 13.542 0.063 -17.522 1.00 92.00 79 GLY A N 1
ATOM 594 C CA . GLY A 1 79 ? 13.715 -1.226 -18.194 1.00 92.00 79 GLY A CA 1
ATOM 595 C C . GLY A 1 79 ? 13.677 -1.090 -19.716 1.00 92.00 79 GLY A C 1
ATOM 596 O O . GLY A 1 79 ? 13.267 -0.056 -20.239 1.00 92.00 79 GLY A O 1
ATOM 597 N N . ASP A 1 80 ? 14.113 -2.128 -20.428 1.00 95.88 80 ASP A N 1
ATOM 598 C CA . ASP A 1 80 ? 14.234 -2.086 -21.892 1.00 95.88 80 ASP A CA 1
ATOM 599 C C . ASP A 1 80 ? 12.874 -1.973 -22.600 1.00 95.88 80 ASP A C 1
ATOM 601 O O . ASP A 1 80 ? 12.783 -1.373 -23.667 1.00 95.88 80 ASP A O 1
ATOM 605 N N . ASP A 1 81 ? 11.806 -2.475 -21.975 1.00 95.44 81 ASP A N 1
ATOM 606 C CA . ASP A 1 81 ? 10.421 -2.403 -22.449 1.00 95.44 81 ASP A CA 1
ATOM 607 C C . ASP A 1 81 ? 9.579 -1.338 -21.721 1.00 95.44 81 ASP A C 1
ATOM 609 O O . ASP A 1 81 ? 8.380 -1.210 -21.970 1.00 95.44 81 ASP A O 1
ATOM 613 N N . CYS A 1 82 ? 10.180 -0.572 -20.806 1.00 93.31 82 CYS A N 1
ATOM 614 C CA . CYS A 1 82 ? 9.502 0.395 -19.940 1.00 93.31 82 CYS A CA 1
ATOM 615 C C . CYS A 1 82 ? 8.406 -0.188 -19.033 1.00 93.31 82 CYS A C 1
ATOM 617 O O . CYS A 1 82 ? 7.540 0.558 -18.567 1.00 93.31 82 CYS A O 1
ATOM 619 N N . ALA A 1 83 ? 8.396 -1.498 -18.763 1.00 92.31 83 ALA A N 1
ATOM 620 C CA . ALA A 1 83 ? 7.394 -2.112 -17.891 1.00 92.31 83 ALA A CA 1
ATOM 621 C C . ALA A 1 83 ? 7.636 -1.835 -16.399 1.00 92.31 83 ALA A C 1
ATOM 623 O O . ALA A 1 83 ? 6.697 -1.890 -15.602 1.00 92.31 83 ALA A O 1
ATOM 624 N N . GLN A 1 84 ? 8.877 -1.540 -16.007 1.00 88.06 84 GLN A N 1
ATOM 625 C CA . GLN A 1 84 ? 9.247 -1.363 -14.606 1.00 88.06 84 GLN A CA 1
ATOM 626 C C . GLN A 1 84 ? 8.918 0.054 -14.139 1.00 88.06 84 GLN A C 1
ATOM 628 O O . GLN A 1 84 ? 9.171 1.019 -14.850 1.00 88.06 84 GLN A O 1
ATOM 633 N N . VAL A 1 85 ? 8.383 0.193 -12.927 1.00 83.56 85 VAL A N 1
ATOM 634 C CA . VAL A 1 85 ? 8.050 1.495 -12.329 1.00 83.56 85 VAL A CA 1
ATOM 635 C C . VAL A 1 85 ? 9.236 1.998 -11.511 1.00 83.56 85 VAL A C 1
ATOM 637 O O . VAL A 1 85 ? 9.723 1.302 -10.621 1.00 83.56 85 VAL A O 1
ATOM 640 N N . VAL A 1 86 ? 9.666 3.226 -11.779 1.00 83.94 86 VAL A N 1
ATOM 641 C CA . VAL A 1 86 ? 10.617 3.965 -10.943 1.00 83.94 86 VAL A CA 1
ATOM 642 C C . VAL A 1 86 ? 9.860 4.517 -9.740 1.00 83.94 86 VAL A C 1
ATOM 644 O O . VAL A 1 86 ? 8.753 5.041 -9.892 1.00 83.94 86 VAL A O 1
ATOM 647 N N . CYS A 1 87 ? 10.414 4.427 -8.529 1.00 78.62 87 CYS A N 1
ATOM 648 C CA . CYS A 1 87 ? 9.725 5.032 -7.391 1.00 78.62 87 CYS A CA 1
ATOM 649 C C . CYS A 1 87 ? 9.646 6.559 -7.541 1.00 78.62 87 CYS A C 1
ATOM 651 O O . CYS A 1 87 ? 10.602 7.255 -7.873 1.00 78.62 87 CYS A O 1
ATOM 653 N N . GLY A 1 88 ? 8.430 7.066 -7.359 1.00 65.12 88 GLY A N 1
ATOM 654 C CA . GLY A 1 88 ? 8.068 8.417 -7.770 1.00 65.12 88 GLY A CA 1
ATOM 655 C C . GLY A 1 88 ? 6.759 8.425 -8.542 1.00 65.12 88 GLY A C 1
ATOM 656 O O . GLY A 1 88 ? 6.719 8.862 -9.684 1.00 65.12 88 GLY A O 1
ATOM 657 N N . THR A 1 89 ? 5.696 7.896 -7.923 1.00 57.94 89 THR A N 1
ATOM 658 C CA . THR A 1 89 ? 4.335 8.462 -8.027 1.00 57.94 89 THR A CA 1
ATOM 659 C C . THR A 1 89 ? 3.344 7.763 -7.104 1.00 57.94 89 THR A C 1
ATOM 661 O O . THR A 1 89 ? 2.586 8.483 -6.486 1.00 57.94 89 THR A O 1
ATOM 664 N N . ASN A 1 90 ? 3.351 6.430 -6.942 1.00 68.56 90 ASN A N 1
ATOM 665 C CA . ASN A 1 90 ? 2.425 5.722 -6.018 1.00 68.56 90 ASN A CA 1
ATOM 666 C C . ASN A 1 90 ? 2.868 4.299 -5.597 1.00 68.56 90 ASN A C 1
ATOM 668 O O . ASN A 1 90 ? 2.105 3.574 -4.942 1.00 68.56 90 ASN A O 1
ATOM 672 N N . LYS A 1 91 ? 4.075 3.870 -6.001 1.00 86.44 91 LYS A N 1
ATOM 673 C CA . LYS A 1 91 ? 4.573 2.512 -5.729 1.00 86.44 91 LYS A CA 1
ATOM 674 C C . LYS A 1 91 ? 4.773 2.296 -4.229 1.00 86.44 91 LYS A C 1
ATOM 676 O O . LYS A 1 91 ? 4.170 1.396 -3.658 1.00 86.44 91 LYS A O 1
ATOM 681 N N . CYS A 1 92 ? 5.579 3.157 -3.613 1.00 90.69 92 CYS A N 1
ATOM 682 C CA . CYS A 1 92 ? 6.013 2.987 -2.235 1.00 90.69 92 CYS A CA 1
ATOM 683 C C . CYS A 1 92 ? 4.865 3.168 -1.235 1.00 90.69 92 CYS A C 1
ATOM 685 O O . CYS A 1 92 ? 4.029 4.065 -1.378 1.00 90.69 92 CYS A O 1
ATOM 687 N N . LYS A 1 93 ? 4.829 2.306 -0.220 1.00 92.44 93 LYS A N 1
ATOM 688 C CA . LYS A 1 93 ? 3.824 2.277 0.845 1.00 92.44 93 LYS A CA 1
ATOM 689 C C . LYS A 1 93 ? 4.406 2.766 2.168 1.00 92.44 93 LYS A C 1
ATOM 691 O O . LYS A 1 93 ? 5.590 3.069 2.277 1.00 92.44 93 LYS A O 1
ATOM 696 N N . ASN A 1 94 ? 3.537 2.876 3.173 1.00 93.12 94 ASN A N 1
ATOM 697 C CA . ASN A 1 94 ? 3.922 3.071 4.574 1.00 93.12 94 ASN A CA 1
ATOM 698 C C . ASN A 1 94 ? 4.828 4.294 4.838 1.00 93.12 94 ASN A C 1
ATOM 700 O O . ASN A 1 94 ? 5.625 4.301 5.766 1.00 93.12 94 ASN A O 1
ATOM 704 N N . GLY A 1 95 ? 4.682 5.359 4.041 1.00 88.12 95 GLY A N 1
ATOM 705 C CA . GLY A 1 95 ? 5.420 6.615 4.224 1.00 88.12 95 GLY A CA 1
ATOM 706 C C . GLY A 1 95 ? 6.786 6.679 3.531 1.00 88.12 95 GLY A C 1
ATOM 707 O O . GLY A 1 95 ? 7.471 7.694 3.650 1.00 88.12 95 GLY A O 1
ATOM 708 N N . ALA A 1 96 ? 7.173 5.651 2.773 1.00 90.81 96 ALA A N 1
ATOM 709 C CA . ALA A 1 96 ? 8.351 5.692 1.913 1.00 90.81 96 ALA A CA 1
ATOM 710 C C . ALA A 1 96 ? 8.182 6.740 0.794 1.00 90.81 96 ALA A C 1
ATOM 712 O O . ALA A 1 96 ? 7.201 6.727 0.049 1.00 90.81 96 ALA A O 1
ATOM 713 N N . THR A 1 97 ? 9.153 7.651 0.672 1.00 85.75 97 THR A N 1
ATOM 714 C CA . THR A 1 97 ? 9.129 8.760 -0.309 1.00 85.75 97 THR A CA 1
ATOM 715 C C . THR A 1 97 ? 10.313 8.759 -1.272 1.00 85.75 97 THR A C 1
ATOM 717 O O . THR A 1 97 ? 10.316 9.527 -2.233 1.00 85.75 97 THR A O 1
ATOM 720 N N . LYS A 1 98 ? 11.316 7.908 -1.035 1.00 88.12 98 LYS A N 1
ATOM 721 C CA . LYS A 1 98 ? 12.557 7.840 -1.812 1.00 88.12 98 LYS A CA 1
ATOM 722 C C . LYS A 1 98 ? 12.749 6.460 -2.430 1.00 88.12 98 LYS A C 1
ATOM 724 O O . LYS A 1 98 ? 12.170 5.477 -1.973 1.00 88.12 98 LYS A O 1
ATOM 729 N N . CYS A 1 99 ? 13.581 6.418 -3.464 1.00 88.75 99 CYS A N 1
ATOM 730 C CA . CYS A 1 99 ? 14.142 5.185 -3.999 1.00 88.75 99 CYS A CA 1
ATOM 731 C C . CYS A 1 99 ? 15.503 4.888 -3.391 1.00 88.75 99 CYS A C 1
ATOM 733 O O . CYS A 1 99 ? 16.209 5.816 -2.990 1.00 88.75 99 CYS A O 1
ATOM 735 N N . GLN A 1 100 ? 15.897 3.621 -3.454 1.00 89.88 100 GLN A N 1
ATOM 736 C CA . GLN A 1 100 ? 17.288 3.230 -3.277 1.00 89.88 100 GLN A CA 1
ATOM 737 C C . GLN A 1 100 ? 18.159 3.853 -4.379 1.00 89.88 100 GLN A C 1
ATOM 739 O O . GLN A 1 100 ? 17.723 4.034 -5.521 1.00 89.88 100 GLN A O 1
ATOM 744 N N . GLU A 1 101 ? 19.394 4.214 -4.029 1.00 85.19 101 GLU A N 1
ATOM 745 C CA . GLU A 1 101 ? 20.323 4.861 -4.964 1.00 85.19 101 GLU A CA 1
ATOM 746 C C . GLU A 1 101 ? 20.823 3.887 -6.039 1.00 85.19 101 GLU A C 1
ATOM 748 O O . GLU A 1 101 ? 20.923 4.256 -7.211 1.00 85.19 101 GLU A O 1
ATOM 753 N N . GLU A 1 102 ? 21.097 2.644 -5.638 1.00 88.25 102 GLU A N 1
ATOM 754 C CA . GLU A 1 102 ? 21.569 1.557 -6.504 1.00 88.25 102 GLU A CA 1
ATOM 755 C C . GLU A 1 102 ? 20.488 0.986 -7.426 1.00 88.25 102 GLU A C 1
ATOM 757 O O . GLU A 1 102 ? 20.785 0.610 -8.559 1.00 88.25 102 GLU A O 1
ATOM 762 N N . ASP A 1 103 ? 19.237 0.954 -6.964 1.00 87.88 103 ASP A N 1
ATOM 763 C CA . ASP A 1 103 ? 18.110 0.392 -7.697 1.00 87.88 103 ASP A CA 1
ATOM 764 C C . ASP A 1 103 ? 16.872 1.280 -7.544 1.00 87.88 103 ASP A C 1
ATOM 766 O O . ASP A 1 103 ? 16.096 1.189 -6.592 1.00 87.88 103 ASP A O 1
ATOM 770 N N . LYS A 1 104 ? 16.649 2.131 -8.547 1.00 84.94 104 LYS A N 1
ATOM 771 C CA . LYS A 1 104 ? 15.515 3.063 -8.580 1.00 84.94 104 LYS A CA 1
ATOM 772 C C . LYS A 1 104 ? 14.158 2.384 -8.771 1.00 84.94 104 LYS A C 1
ATOM 774 O O . LYS A 1 104 ? 13.136 3.073 -8.800 1.00 84.94 104 LYS A O 1
ATOM 779 N N . THR A 1 105 ? 14.128 1.063 -8.930 1.00 87.00 105 THR A N 1
ATOM 780 C CA . THR A 1 105 ? 12.884 0.298 -8.894 1.00 87.00 105 THR A CA 1
ATOM 781 C C . THR A 1 105 ? 12.475 -0.039 -7.466 1.00 87.00 105 THR A C 1
ATOM 783 O O . THR A 1 105 ? 11.304 -0.334 -7.255 1.00 87.00 105 THR A 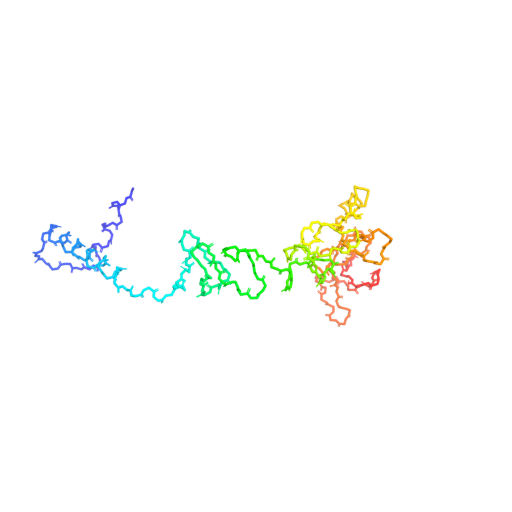O 1
ATOM 786 N N . LYS A 1 106 ? 13.368 0.061 -6.474 1.00 91.25 106 LYS A N 1
ATOM 787 C CA . LYS A 1 106 ? 13.099 -0.291 -5.075 1.00 91.25 106 LYS A CA 1
ATOM 788 C C . LYS A 1 106 ? 12.952 0.933 -4.193 1.00 91.25 106 LYS A C 1
ATOM 790 O O . LYS A 1 106 ? 13.730 1.884 -4.266 1.00 91.25 106 LYS A O 1
ATOM 795 N N . CYS A 1 107 ? 11.943 0.894 -3.337 1.00 92.56 107 CYS A N 1
ATOM 796 C CA . CYS A 1 107 ? 11.700 1.942 -2.363 1.00 92.56 107 CYS A CA 1
ATOM 797 C C . CYS A 1 107 ? 12.729 1.881 -1.224 1.00 92.56 107 CYS A C 1
ATOM 799 O O . CYS A 1 107 ? 13.143 0.807 -0.790 1.00 92.56 107 CYS A O 1
ATOM 801 N N . ASP A 1 108 ? 13.132 3.050 -0.735 1.00 93.12 108 ASP A N 1
ATOM 802 C CA . ASP A 1 108 ? 13.902 3.178 0.500 1.00 93.12 108 ASP A CA 1
ATOM 803 C C . ASP A 1 108 ? 12.930 3.083 1.683 1.00 93.12 108 ASP A C 1
ATOM 805 O O . ASP A 1 108 ? 12.145 4.007 1.941 1.00 93.12 108 ASP A O 1
ATOM 809 N N . CYS A 1 109 ? 12.891 1.908 2.311 1.00 93.44 109 CYS A N 1
ATOM 810 C CA . CYS A 1 109 ? 11.843 1.560 3.257 1.00 93.44 109 CYS A CA 1
ATOM 811 C C . CYS A 1 109 ? 12.099 2.123 4.658 1.00 93.44 109 CYS A C 1
ATOM 813 O O . CYS A 1 109 ? 13.196 1.965 5.197 1.00 93.44 109 CYS A O 1
ATOM 815 N N . PRO A 1 110 ? 11.076 2.734 5.289 1.00 93.25 110 PRO A N 1
ATOM 816 C CA . PRO A 1 110 ? 11.108 3.062 6.702 1.00 93.25 110 PRO A CA 1
ATOM 817 C C . PRO A 1 110 ? 11.429 1.840 7.560 1.00 93.25 110 PRO A C 1
ATOM 819 O O . PRO A 1 110 ? 11.122 0.703 7.190 1.00 93.25 110 PRO A O 1
ATOM 822 N N . GLU A 1 111 ? 11.980 2.094 8.746 1.00 93.00 111 GLU A N 1
ATOM 823 C CA . GLU A 1 111 ? 12.202 1.054 9.750 1.00 93.00 111 GLU A CA 1
ATOM 824 C C . GLU A 1 111 ? 10.949 0.198 9.947 1.00 93.00 111 GLU A C 1
ATOM 826 O O . GLU A 1 111 ? 9.825 0.707 9.971 1.00 93.00 111 GLU A O 1
ATOM 831 N N . GLU A 1 112 ? 11.176 -1.101 10.118 1.00 93.62 112 GLU A N 1
ATOM 832 C CA . GLU A 1 112 ? 10.148 -2.129 10.274 1.00 93.62 112 GLU A CA 1
ATOM 833 C C . GLU A 1 112 ? 9.202 -2.311 9.069 1.00 93.62 112 GLU A C 1
ATOM 835 O O . GLU A 1 112 ? 8.084 -2.820 9.205 1.00 93.62 112 GLU A O 1
ATOM 840 N N . THR A 1 113 ? 9.642 -1.917 7.870 1.00 94.81 113 THR A N 1
ATOM 841 C CA . THR A 1 113 ? 8.974 -2.261 6.608 1.00 94.81 113 THR A CA 1
ATOM 842 C C . THR A 1 113 ? 9.947 -2.874 5.605 1.00 94.81 113 THR A C 1
ATOM 844 O O . THR A 1 113 ? 11.150 -2.620 5.653 1.00 94.81 113 THR A O 1
ATOM 847 N N . THR A 1 114 ? 9.446 -3.731 4.717 1.00 94.12 114 THR A N 1
ATOM 848 C CA . THR A 1 114 ? 10.256 -4.452 3.724 1.00 94.12 114 THR A CA 1
ATOM 849 C C . THR A 1 114 ? 9.471 -4.704 2.432 1.00 94.12 114 THR A C 1
ATOM 851 O O . THR A 1 114 ? 8.334 -4.244 2.311 1.00 94.12 114 THR A O 1
ATOM 854 N N . GLU A 1 115 ? 10.076 -5.437 1.494 1.00 93.94 115 GLU A N 1
ATOM 855 C CA . GLU A 1 115 ? 9.701 -5.575 0.077 1.00 93.94 115 GLU A CA 1
ATOM 856 C C . GLU A 1 115 ? 10.040 -4.352 -0.784 1.00 93.94 115 GLU A C 1
ATOM 858 O O . GLU A 1 115 ? 10.253 -3.244 -0.293 1.00 93.94 115 GLU A O 1
ATOM 863 N N . ASP A 1 116 ? 10.069 -4.549 -2.105 1.00 92.44 116 ASP A N 1
ATOM 864 C CA . ASP A 1 116 ? 10.462 -3.519 -3.077 1.00 92.44 116 ASP A CA 1
ATOM 865 C C . ASP A 1 116 ? 9.544 -2.277 -3.071 1.00 92.44 116 ASP A C 1
ATOM 867 O O . ASP A 1 116 ? 9.881 -1.250 -3.671 1.00 92.44 116 ASP A O 1
ATOM 871 N N . ASP A 1 117 ? 8.354 -2.372 -2.472 1.00 92.75 117 ASP A N 1
ATOM 872 C CA . ASP A 1 117 ? 7.370 -1.297 -2.325 1.00 92.75 117 ASP A CA 1
ATOM 873 C C . ASP A 1 117 ? 7.073 -0.922 -0.861 1.00 92.75 117 ASP A C 1
ATOM 875 O O . ASP A 1 117 ? 6.203 -0.084 -0.611 1.00 92.75 117 ASP A O 1
ATOM 879 N N . CYS A 1 118 ? 7.801 -1.495 0.102 1.00 93.94 118 CYS A N 1
ATOM 880 C CA . CYS A 1 118 ? 7.617 -1.292 1.541 1.00 93.94 118 CYS A CA 1
ATOM 881 C C . CYS A 1 118 ? 6.243 -1.719 2.078 1.00 93.94 118 CYS A C 1
ATOM 883 O O . CYS A 1 118 ? 5.800 -1.196 3.101 1.00 93.94 118 CYS A O 1
ATOM 885 N N . SER A 1 119 ? 5.523 -2.609 1.389 1.00 93.81 119 SER A N 1
ATOM 886 C CA . SER A 1 119 ? 4.173 -3.033 1.785 1.00 93.81 119 SER A CA 1
ATOM 887 C C . SER A 1 119 ? 4.147 -3.955 3.003 1.00 93.81 119 SER A C 1
ATOM 889 O O . SER A 1 119 ? 3.179 -3.916 3.770 1.00 93.81 119 SER A O 1
ATOM 891 N N . GLN A 1 120 ? 5.194 -4.752 3.215 1.00 94.38 120 GLN A N 1
ATOM 892 C CA . GLN A 1 120 ? 5.276 -5.665 4.349 1.00 94.38 120 GLN A CA 1
ATOM 893 C C . GLN A 1 120 ? 5.744 -4.923 5.602 1.00 94.38 120 GLN A C 1
ATOM 895 O O . GLN A 1 120 ? 6.768 -4.250 5.582 1.00 94.38 120 GLN A O 1
ATOM 900 N N . VAL A 1 121 ? 5.022 -5.092 6.711 1.00 95.50 121 VAL A N 1
ATOM 901 C CA . VAL A 1 121 ? 5.354 -4.504 8.018 1.00 95.50 121 VAL A CA 1
ATOM 902 C C . VAL A 1 121 ? 5.956 -5.591 8.901 1.00 95.50 121 VAL A C 1
ATOM 904 O O . VAL A 1 121 ? 5.249 -6.496 9.336 1.00 95.50 121 VAL A O 1
ATOM 907 N N . THR A 1 122 ? 7.256 -5.530 9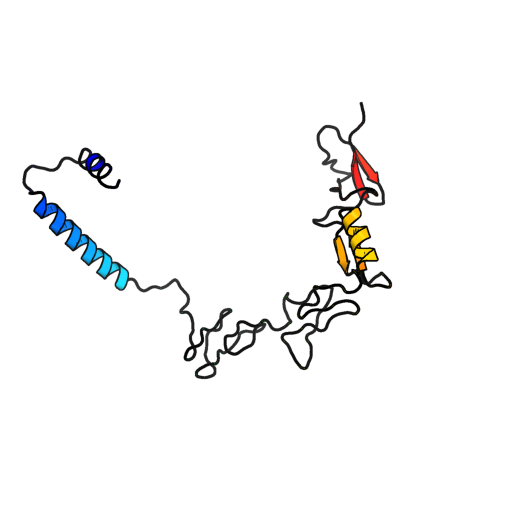.180 1.00 92.56 122 THR A N 1
ATOM 908 C CA . THR A 1 122 ? 7.952 -6.566 9.964 1.00 92.56 122 THR A CA 1
ATOM 909 C C . THR A 1 122 ? 7.529 -6.571 11.426 1.00 92.56 122 THR A C 1
ATOM 911 O O . THR A 1 122 ? 7.582 -7.617 12.061 1.00 92.56 122 THR A O 1
ATOM 914 N N . GLY A 1 123 ? 7.023 -5.449 11.949 1.00 91.06 123 GLY A N 1
ATOM 915 C CA . GLY A 1 123 ? 6.422 -5.382 13.283 1.00 91.06 123 GLY A CA 1
ATOM 916 C C . GLY A 1 123 ? 5.145 -6.224 13.442 1.00 91.06 123 GLY A C 1
ATOM 917 O O . GLY A 1 123 ? 4.786 -6.582 14.569 1.00 91.06 123 GLY A O 1
ATOM 918 N N . CYS A 1 124 ? 4.490 -6.597 12.335 1.00 93.38 124 CYS A N 1
ATOM 919 C CA . CYS A 1 124 ? 3.346 -7.511 12.300 1.00 93.38 124 CYS A CA 1
ATOM 920 C C . CYS A 1 124 ? 3.797 -8.981 12.370 1.00 93.38 124 CYS A C 1
ATOM 922 O O . CYS A 1 124 ? 3.537 -9.777 11.475 1.00 93.38 124 CYS A O 1
ATOM 924 N N . VAL A 1 125 ? 4.498 -9.341 13.446 1.00 88.25 125 VAL A N 1
ATOM 925 C CA . VAL A 1 125 ? 4.891 -10.730 13.744 1.00 88.25 125 VAL A CA 1
ATOM 926 C C . VAL A 1 125 ? 3.764 -11.507 14.424 1.00 88.25 125 VAL A C 1
ATOM 928 O O . VAL A 1 125 ? 2.877 -10.900 15.030 1.00 88.25 125 VAL A O 1
ATOM 931 N N . ASP A 1 126 ? 3.861 -12.841 14.407 1.00 78.38 126 ASP A N 1
ATOM 932 C CA . ASP A 1 126 ? 2.849 -13.815 14.854 1.00 78.38 126 ASP A CA 1
ATOM 933 C C . ASP A 1 126 ? 2.070 -13.412 16.114 1.00 78.38 126 ASP A C 1
ATOM 935 O O . ASP A 1 126 ? 0.850 -13.530 16.150 1.00 78.38 126 ASP A O 1
ATOM 939 N N . GLY A 1 127 ? 2.745 -12.883 17.141 1.00 89.12 127 GLY A N 1
ATOM 940 C CA . GLY A 1 127 ? 2.084 -12.457 18.376 1.00 89.12 127 GLY A CA 1
ATOM 941 C C . GLY A 1 127 ? 1.109 -11.286 18.196 1.00 89.12 127 GLY A C 1
ATOM 942 O O . GLY A 1 127 ? 0.006 -11.334 18.727 1.00 89.12 127 GLY A O 1
ATOM 943 N N . LEU A 1 128 ? 1.495 -10.237 17.462 1.00 92.62 128 LEU A N 1
ATOM 944 C CA . LEU A 1 128 ? 0.622 -9.083 17.208 1.00 92.62 128 LEU A CA 1
ATOM 945 C C . LEU A 1 128 ? -0.386 -9.396 16.102 1.00 92.62 128 LEU A C 1
ATOM 947 O O . LEU A 1 128 ? -1.557 -9.057 16.236 1.00 92.62 128 LEU A O 1
ATOM 951 N N . GLN A 1 129 ? 0.061 -10.081 15.048 1.00 94.19 129 GLN A N 1
ATOM 952 C CA . GLN A 1 129 ? -0.789 -10.468 13.930 1.00 94.19 129 GLN A CA 1
ATOM 953 C C . GLN A 1 129 ? -1.966 -11.328 14.407 1.00 94.19 129 GLN A C 1
ATOM 955 O O . GLN A 1 129 ? -3.112 -10.975 14.148 1.00 94.19 129 GLN A O 1
ATOM 960 N N . ALA A 1 130 ? -1.708 -12.364 15.216 1.00 93.94 130 ALA A N 1
ATOM 961 C CA . ALA A 1 130 ? -2.767 -13.207 15.769 1.00 93.94 130 ALA A CA 1
ATOM 962 C C . ALA A 1 130 ? -3.736 -12.432 16.677 1.00 93.94 130 ALA A C 1
ATOM 9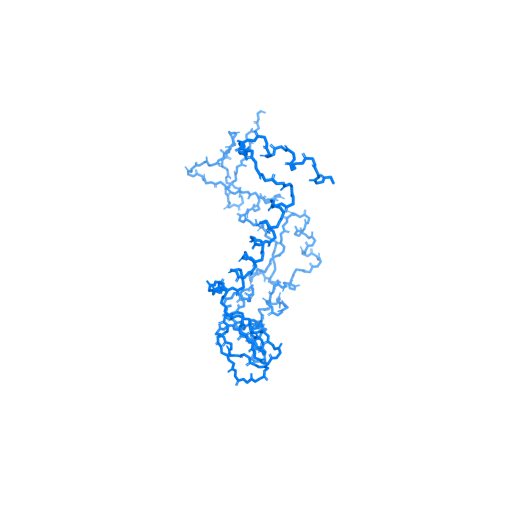64 O O . ALA A 1 130 ? -4.929 -12.724 16.692 1.00 93.94 130 ALA A O 1
ATOM 965 N N . ILE A 1 131 ? -3.253 -11.441 17.438 1.00 91.75 131 ILE A N 1
ATOM 966 C CA . ILE A 1 131 ? -4.130 -10.574 18.238 1.00 91.75 131 ILE A CA 1
ATOM 967 C C . ILE A 1 131 ? -5.050 -9.766 17.322 1.00 91.75 131 ILE A C 1
ATOM 969 O O . ILE A 1 131 ? -6.256 -9.744 17.561 1.00 91.75 131 ILE A O 1
ATOM 973 N N . CYS A 1 132 ? -4.504 -9.130 16.280 1.00 94.38 132 CYS A N 1
ATOM 974 C CA . CYS A 1 132 ? -5.314 -8.363 15.340 1.00 94.38 132 CYS A CA 1
ATOM 975 C C . CYS A 1 132 ? -6.354 -9.266 14.660 1.00 94.38 132 CYS A C 1
ATOM 977 O O . CYS A 1 132 ? -7.537 -8.937 14.675 1.00 94.38 132 CYS A O 1
ATOM 979 N N . ASP A 1 133 ? -5.940 -10.436 14.167 1.00 91.94 133 ASP A N 1
ATOM 980 C CA . ASP A 1 133 ? -6.821 -11.375 13.468 1.00 91.94 133 ASP A CA 1
ATOM 981 C C . ASP A 1 133 ? -7.970 -11.865 14.362 1.00 91.94 133 ASP A C 1
ATOM 983 O O . ASP A 1 133 ? -9.125 -11.880 13.936 1.00 91.94 133 ASP A O 1
ATOM 987 N N . ASN A 1 134 ? -7.685 -12.189 15.630 1.00 91.12 134 ASN A N 1
ATOM 988 C CA . ASN A 1 134 ? -8.704 -12.610 16.600 1.00 91.12 134 ASN A CA 1
ATOM 989 C C . ASN A 1 134 ? -9.733 -11.513 16.915 1.00 91.12 134 ASN A C 1
ATOM 991 O O . ASN A 1 134 ? -10.860 -11.825 17.293 1.00 91.12 134 ASN A O 1
ATOM 995 N N . LEU A 1 135 ? -9.354 -10.242 16.768 1.00 90.06 135 LEU A N 1
ATOM 996 C CA . LEU A 1 135 ? -10.235 -9.087 16.958 1.00 90.06 135 LEU A CA 1
ATOM 997 C C . LEU A 1 135 ? -10.885 -8.614 15.644 1.00 90.06 135 LEU A C 1
ATOM 999 O O . LEU A 1 135 ? -11.594 -7.610 15.637 1.00 90.06 135 LEU A O 1
ATOM 1003 N N . GLY A 1 136 ? -10.634 -9.300 14.522 1.00 89.06 136 GLY A N 1
ATOM 1004 C CA . G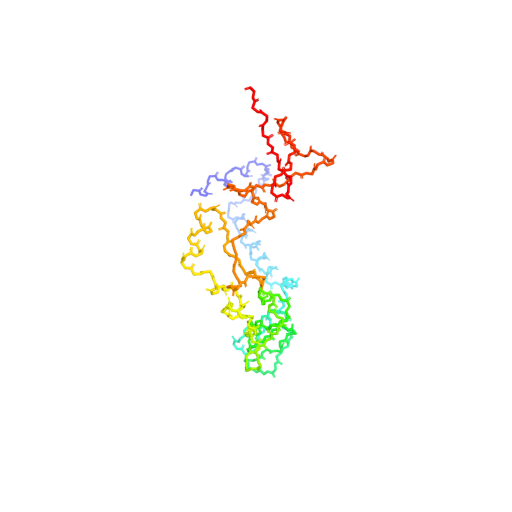LY A 1 136 ? -11.090 -8.866 13.198 1.00 89.06 136 GLY A CA 1
ATOM 1005 C C . GLY A 1 136 ? -10.440 -7.558 12.726 1.00 89.06 136 GLY A C 1
ATOM 1006 O O . GLY A 1 136 ? -11.012 -6.835 11.911 1.00 89.06 136 GLY A O 1
ATOM 1007 N N . LEU A 1 137 ? -9.262 -7.233 13.257 1.00 93.81 137 LEU A N 1
ATOM 1008 C CA . LEU A 1 137 ? -8.465 -6.059 12.924 1.00 93.81 137 LEU A CA 1
ATOM 1009 C C . LEU A 1 137 ? -7.359 -6.425 11.940 1.00 93.81 137 LEU A C 1
ATOM 1011 O O . LEU A 1 137 ? -6.866 -7.549 11.909 1.00 93.81 137 LEU A O 1
ATOM 1015 N N . LYS A 1 138 ? -6.894 -5.435 11.180 1.00 94.69 138 LYS A N 1
ATOM 1016 C CA . LYS A 1 138 ? -5.714 -5.580 10.332 1.00 94.69 138 LYS A CA 1
ATOM 1017 C C . LYS A 1 138 ? -4.494 -5.020 11.051 1.00 94.69 138 LYS A C 1
ATOM 1019 O O . LYS A 1 138 ? -4.542 -3.905 11.569 1.00 94.69 138 LYS A O 1
ATOM 1024 N N . CYS A 1 139 ? -3.390 -5.761 11.041 1.00 95.06 139 CYS A N 1
ATOM 1025 C CA . CYS A 1 139 ? -2.107 -5.201 11.441 1.00 95.06 139 CYS A CA 1
ATOM 1026 C C . CYS A 1 139 ? -1.613 -4.218 10.368 1.00 95.06 139 CYS A C 1
ATOM 1028 O O . CYS A 1 139 ? -1.583 -4.540 9.177 1.00 95.06 139 CYS A O 1
ATOM 1030 N N . ILE A 1 140 ? -1.281 -2.999 10.780 1.00 94.69 140 ILE A N 1
ATOM 1031 C CA . ILE A 1 140 ? -0.865 -1.899 9.910 1.00 94.69 140 ILE A CA 1
ATOM 1032 C C . ILE A 1 140 ? 0.451 -1.297 10.391 1.00 94.69 140 ILE A C 1
ATOM 1034 O O . ILE A 1 140 ? 0.809 -1.429 11.561 1.00 94.69 140 ILE A O 1
ATOM 1038 N N . TYR A 1 141 ? 1.133 -0.585 9.496 1.00 95.38 141 TYR A N 1
ATOM 1039 C CA . TYR A 1 141 ? 2.257 0.266 9.864 1.00 95.38 141 TYR A CA 1
ATOM 1040 C C . TYR A 1 141 ? 1.761 1.453 10.695 1.00 95.38 141 TYR A C 1
ATOM 1042 O O . TYR A 1 141 ? 0.894 2.204 10.245 1.00 95.38 141 TYR A O 1
ATOM 1050 N N . ASP A 1 142 ? 2.325 1.637 11.885 1.00 94.88 142 ASP A N 1
ATOM 1051 C CA . ASP A 1 142 ? 2.046 2.787 12.746 1.00 94.88 142 ASP A CA 1
ATOM 1052 C C . ASP A 1 142 ? 3.351 3.344 13.329 1.00 94.88 142 ASP A C 1
ATOM 1054 O O . ASP A 1 142 ? 3.869 2.791 14.308 1.00 94.88 142 ASP A O 1
ATOM 1058 N N . PRO A 1 143 ? 3.870 4.469 12.798 1.00 93.31 143 PRO A N 1
ATOM 1059 C CA . PRO A 1 143 ? 5.153 5.017 13.214 1.00 93.31 143 PRO A CA 1
ATOM 1060 C C . PRO A 1 143 ? 5.181 5.507 14.671 1.00 93.31 143 PRO A C 1
ATOM 1062 O O . PRO A 1 143 ? 6.273 5.742 15.198 1.00 93.31 143 PRO A O 1
ATOM 1065 N N . GLN A 1 144 ? 4.023 5.648 15.330 1.00 93.44 144 GLN A N 1
ATOM 1066 C CA . GLN A 1 144 ? 3.914 6.096 16.723 1.00 93.44 144 GLN A CA 1
ATOM 1067 C C . GLN A 1 144 ? 4.208 4.986 17.736 1.00 93.44 144 GLN A C 1
ATOM 1069 O O . GLN A 1 144 ? 4.450 5.264 18.911 1.00 93.44 144 GLN A O 1
ATOM 1074 N N . THR A 1 145 ? 4.216 3.726 17.303 1.00 92.25 145 THR A N 1
ATOM 1075 C CA . THR A 1 145 ? 4.472 2.588 18.191 1.00 92.25 145 THR A CA 1
ATOM 1076 C C . THR A 1 145 ? 5.954 2.188 18.195 1.00 92.25 145 THR A C 1
ATOM 1078 O O . THR A 1 145 ? 6.652 2.376 17.193 1.00 92.25 145 THR A O 1
ATOM 1081 N N . PRO A 1 146 ? 6.466 1.576 19.283 1.00 88.69 146 PRO A N 1
ATOM 1082 C CA . PRO A 1 146 ? 7.849 1.097 19.333 1.00 88.69 146 PRO A CA 1
ATOM 1083 C C . PRO A 1 146 ? 8.188 0.054 18.261 1.00 88.69 146 PRO A C 1
ATOM 1085 O O . PRO A 1 146 ? 9.309 0.037 17.773 1.00 88.69 146 PRO A O 1
ATOM 1088 N N . LYS A 1 147 ? 7.223 -0.798 17.885 1.00 89.25 147 LYS A N 1
ATOM 1089 C CA . LYS A 1 147 ? 7.379 -1.823 16.834 1.00 89.25 147 LYS A CA 1
ATOM 1090 C C . LYS A 1 147 ? 6.946 -1.349 15.445 1.00 89.25 147 LYS A C 1
ATOM 1092 O O . LYS A 1 147 ? 6.861 -2.157 14.529 1.00 89.25 147 LYS A O 1
ATOM 1097 N N . LYS A 1 148 ? 6.596 -0.068 15.316 1.00 94.62 148 LYS A N 1
ATOM 1098 C CA . LYS A 1 148 ? 6.040 0.532 14.100 1.00 94.62 148 LYS A CA 1
ATOM 1099 C C . LYS A 1 148 ? 4.833 -0.225 13.519 1.00 94.62 148 LYS A C 1
ATOM 1101 O O . LYS A 1 148 ? 4.585 -0.181 12.318 1.00 94.62 148 LYS A O 1
ATOM 1106 N N . ALA A 1 149 ? 4.076 -0.914 14.369 1.00 95.25 149 ALA A N 1
ATOM 1107 C CA . ALA A 1 149 ? 2.944 -1.744 13.991 1.00 95.25 149 ALA A CA 1
ATOM 1108 C C . ALA A 1 149 ? 1.809 -1.637 15.017 1.00 95.25 149 ALA A C 1
ATOM 1110 O O . ALA A 1 149 ? 2.055 -1.627 16.226 1.00 95.25 149 ALA A O 1
ATOM 1111 N N . ALA A 1 150 ? 0.568 -1.596 14.534 1.00 94.81 150 ALA A N 1
ATOM 1112 C CA . ALA A 1 150 ? -0.639 -1.528 15.355 1.00 94.81 150 ALA A CA 1
ATOM 1113 C C . ALA A 1 150 ? -1.802 -2.289 14.705 1.00 94.81 150 ALA A C 1
ATOM 1115 O O . ALA A 1 150 ? -1.828 -2.473 13.490 1.00 94.81 150 ALA A O 1
ATOM 1116 N N . CYS A 1 151 ? -2.790 -2.699 15.503 1.00 94.62 151 CYS A N 1
ATOM 1117 C CA . CYS A 1 151 ? -4.054 -3.206 14.973 1.00 94.62 151 CYS A CA 1
ATOM 1118 C C . CYS A 1 151 ? -4.986 -2.033 14.653 1.00 94.62 151 CYS A C 1
ATOM 1120 O O . CYS A 1 151 ? -5.185 -1.152 15.488 1.00 94.62 151 CYS A O 1
ATOM 1122 N N . SER A 1 152 ? -5.586 -2.035 13.468 1.00 94.00 152 SER A N 1
ATOM 1123 C CA . SER A 1 152 ? -6.550 -1.017 13.062 1.00 94.00 152 SER A CA 1
ATOM 1124 C C . SER A 1 152 ? -7.672 -1.612 12.222 1.00 94.00 152 SER A C 1
ATOM 1126 O O . SER A 1 152 ? -7.516 -2.644 11.565 1.00 94.00 152 SER A O 1
ATOM 1128 N N . CYS A 1 153 ? -8.817 -0.940 12.239 1.00 93.94 153 CYS A N 1
ATOM 1129 C CA . CYS A 1 153 ? -9.933 -1.262 11.367 1.00 93.94 153 CYS A CA 1
ATOM 1130 C C . CYS A 1 153 ? -9.623 -0.900 9.909 1.00 93.94 153 CYS A C 1
ATOM 1132 O O . CYS A 1 153 ? -8.916 0.066 9.618 1.00 93.94 153 CYS A O 1
ATOM 1134 N N . THR A 1 154 ? -10.188 -1.666 8.979 1.00 88.31 154 THR A N 1
ATOM 1135 C CA . THR A 1 154 ? -10.155 -1.369 7.542 1.00 88.31 154 THR A CA 1
ATOM 1136 C C . THR A 1 154 ? -11.374 -0.536 7.122 1.00 88.31 154 THR A C 1
ATOM 1138 O O . THR A 1 154 ? -12.323 -0.370 7.887 1.00 88.31 154 THR A O 1
ATOM 1141 N N . GLU A 1 155 ? -11.355 -0.001 5.894 1.00 85.38 155 GLU A N 1
ATOM 1142 C CA . GLU A 1 155 ? -12.539 0.597 5.239 1.00 85.38 155 GLU A CA 1
ATOM 1143 C C . GLU A 1 155 ? -13.205 1.746 6.021 1.00 85.38 155 GLU A C 1
ATOM 1145 O O . GLU A 1 155 ? -14.425 1.843 6.076 1.00 85.38 155 GLU A O 1
ATOM 1150 N N . ASN A 1 156 ? -12.410 2.629 6.636 1.00 81.75 156 ASN A N 1
ATOM 1151 C CA . ASN A 1 156 ? -12.884 3.785 7.419 1.00 81.75 156 ASN A CA 1
ATOM 1152 C C . ASN A 1 156 ? -13.721 3.451 8.668 1.00 81.75 156 ASN A C 1
ATOM 1154 O O . ASN A 1 156 ? -14.260 4.359 9.300 1.00 81.75 156 ASN A O 1
ATOM 1158 N N . LYS A 1 157 ? -13.796 2.180 9.071 1.00 90.69 157 LYS A N 1
ATOM 1159 C CA . LYS A 1 157 ? -14.459 1.767 10.313 1.00 90.69 157 LYS A CA 1
ATOM 1160 C C . LYS A 1 157 ? -13.616 2.150 11.527 1.00 90.69 157 LYS A C 1
ATOM 1162 O O . LYS A 1 157 ? -12.410 2.393 11.417 1.00 90.69 157 LYS A O 1
ATOM 1167 N N . LYS A 1 158 ? -14.245 2.185 12.698 1.00 92.19 158 LYS A N 1
ATOM 1168 C CA . LYS A 1 158 ? -13.592 2.441 13.987 1.00 92.19 158 LYS A CA 1
ATOM 1169 C C . LYS A 1 158 ? -13.870 1.295 14.946 1.00 92.19 158 LYS A C 1
ATOM 1171 O O . LYS A 1 158 ? -14.909 0.648 14.862 1.00 92.19 158 LYS A O 1
ATOM 1176 N N . PHE A 1 159 ? -12.905 1.023 15.817 1.00 91.44 159 PHE A N 1
ATOM 1177 C CA . PHE A 1 159 ? -13.026 -0.040 16.803 1.00 91.44 159 PHE A CA 1
ATOM 1178 C C . PHE A 1 159 ? -13.832 0.480 17.990 1.00 91.44 159 PHE A C 1
ATOM 1180 O O . PHE A 1 159 ? -13.439 1.464 18.617 1.00 91.44 159 PHE A O 1
ATOM 1187 N N . ASP A 1 160 ? -14.954 -0.162 18.287 1.00 88.44 160 ASP A N 1
ATOM 1188 C CA . ASP A 1 160 ? -15.830 0.220 19.398 1.00 88.44 160 ASP A CA 1
ATOM 1189 C C . ASP A 1 160 ? -15.413 -0.413 20.738 1.00 88.44 160 ASP A C 1
ATOM 1191 O O . ASP A 1 160 ? -16.020 -0.139 21.768 1.00 88.44 160 ASP A O 1
ATOM 1195 N N . GLY A 1 161 ? -14.344 -1.214 20.745 1.00 85.19 161 GLY A N 1
ATOM 1196 C CA . GLY A 1 161 ? -13.876 -1.984 21.900 1.00 85.19 161 GLY A CA 1
ATOM 1197 C C . GLY A 1 161 ? -14.072 -3.493 21.739 1.00 85.19 161 GLY A C 1
ATOM 1198 O O . GLY A 1 161 ? -13.347 -4.260 22.368 1.00 85.19 161 GLY A O 1
ATOM 1199 N N . GLU A 1 162 ? -14.980 -3.913 20.857 1.00 86.88 162 GLU A N 1
ATOM 1200 C CA . GLU A 1 162 ? -15.244 -5.319 20.542 1.00 86.88 162 GLU A CA 1
ATOM 1201 C C . GLU A 1 162 ? -15.009 -5.625 19.059 1.00 86.88 162 GLU A C 1
ATOM 1203 O O . GLU A 1 162 ? -14.399 -6.639 18.723 1.00 86.88 162 GLU A O 1
ATOM 1208 N N . THR A 1 163 ? -15.471 -4.757 18.156 1.00 89.06 163 THR A N 1
ATOM 1209 C CA . THR A 1 163 ? -15.407 -4.967 16.708 1.00 89.06 163 THR A CA 1
ATOM 1210 C C . THR A 1 163 ? -15.300 -3.655 15.921 1.00 89.06 163 THR A C 1
ATOM 1212 O O . THR A 1 163 ? -15.459 -2.551 16.440 1.00 89.06 163 THR A O 1
ATOM 1215 N N . CYS A 1 164 ? -14.999 -3.765 14.629 1.00 91.50 164 CYS A N 1
ATOM 1216 C CA . CYS A 1 164 ? -14.973 -2.625 13.721 1.00 91.50 164 CYS A CA 1
ATOM 1217 C C . CYS A 1 164 ? -16.379 -2.274 13.251 1.00 91.50 164 CYS A C 1
ATOM 1219 O O . CYS A 1 164 ? -17.007 -3.046 12.524 1.00 91.50 164 CYS A O 1
ATOM 1221 N N . LYS A 1 165 ? -16.836 -1.073 13.599 1.00 90.62 165 LYS A N 1
ATOM 1222 C CA . LYS A 1 165 ? -18.145 -0.548 13.212 1.00 90.62 165 LYS A CA 1
ATOM 1223 C C . LYS A 1 165 ? -18.009 0.736 12.406 1.00 90.62 165 LYS A C 1
ATOM 1225 O O . LYS A 1 165 ? -17.016 1.461 12.508 1.00 90.62 165 LYS A O 1
ATOM 1230 N N . GLU A 1 166 ? -19.010 0.998 11.578 1.00 89.62 166 GLU A N 1
ATOM 1231 C CA . GLU A 1 166 ? -19.171 2.313 10.965 1.00 89.62 166 GLU A CA 1
ATOM 1232 C C . GLU A 1 166 ? -19.515 3.339 12.043 1.00 89.62 166 GLU A C 1
ATOM 1234 O O . GLU A 1 166 ? -20.216 3.034 13.010 1.00 89.62 166 GLU A O 1
ATOM 1239 N N . THR A 1 167 ? -19.000 4.551 11.879 1.00 92.31 167 THR A N 1
ATOM 1240 C CA . THR A 1 167 ? -19.317 5.659 12.774 1.00 92.31 167 THR A CA 1
ATOM 1241 C C . THR A 1 167 ? -20.571 6.387 12.321 1.00 92.31 167 THR A C 1
ATOM 1243 O O . THR A 1 167 ? -20.857 6.451 11.125 1.00 92.31 167 THR A O 1
ATOM 1246 N N . CYS A 1 168 ? -21.261 7.010 13.266 1.00 92.69 168 CYS A N 1
ATOM 1247 C CA . CYS A 1 168 ? -22.373 7.908 12.992 1.00 92.69 168 CYS A CA 1
ATOM 1248 C C . CYS A 1 168 ? -21.994 9.375 13.207 1.00 92.69 168 CYS A C 1
ATOM 1250 O O . CYS A 1 168 ? -21.019 9.702 13.890 1.00 92.69 168 CYS A O 1
ATOM 1252 N N . ASP A 1 169 ? -22.769 10.262 12.594 1.00 90.69 169 ASP A N 1
ATOM 1253 C CA . ASP A 1 169 ? -22.678 11.702 12.802 1.00 90.69 169 ASP A CA 1
ATOM 1254 C C . ASP A 1 169 ? -23.698 12.125 13.865 1.00 90.69 169 ASP A C 1
ATOM 1256 O O . ASP A 1 169 ? -24.900 11.949 13.679 1.00 90.69 169 ASP A O 1
ATOM 1260 N N . ALA A 1 170 ? -23.220 12.693 14.973 1.00 85.44 170 ALA A N 1
ATOM 1261 C CA . ALA A 1 170 ? -24.072 13.108 16.085 1.00 85.44 170 ALA A CA 1
ATOM 1262 C C . ALA A 1 170 ? -24.974 14.309 15.747 1.00 85.44 170 ALA A C 1
ATOM 1264 O O . ALA A 1 170 ? -25.972 14.523 16.431 1.00 85.44 170 ALA A O 1
ATOM 1265 N N . GLU A 1 171 ? -24.641 15.101 14.723 1.00 85.19 171 GLU A N 1
ATOM 1266 C CA . GLU A 1 171 ? -25.460 16.247 14.306 1.00 85.19 171 GLU A CA 1
ATOM 1267 C C . GLU A 1 171 ? -26.578 15.834 13.347 1.00 85.19 171 GLU A C 1
ATOM 1269 O O . GLU A 1 171 ? -27.672 16.396 13.383 1.00 85.19 171 GLU A O 1
ATOM 1274 N N . ASN A 1 172 ? -26.297 14.850 12.490 1.00 83.44 172 ASN A N 1
ATOM 1275 C CA . ASN A 1 172 ? -27.188 14.438 11.407 1.00 83.44 172 ASN A CA 1
ATOM 1276 C C . ASN A 1 172 ? -27.932 13.121 11.682 1.00 83.44 172 ASN A C 1
ATOM 1278 O O . ASN A 1 172 ? -28.790 12.763 10.881 1.00 83.44 172 ASN A O 1
ATOM 1282 N N . ASP A 1 173 ? -27.588 12.425 12.773 1.00 79.50 173 ASP A N 1
ATOM 1283 C CA . ASP A 1 173 ? -28.107 11.122 13.212 1.00 79.50 173 ASP A CA 1
ATOM 1284 C C . ASP A 1 173 ? -28.465 10.191 12.045 1.00 79.50 173 ASP A C 1
ATOM 1286 O O . ASP A 1 173 ? -29.623 9.954 11.701 1.00 79.50 173 ASP A O 1
ATOM 1290 N N . ASN A 1 174 ? -27.426 9.682 11.385 1.00 90.44 174 ASN A N 1
ATOM 1291 C CA . ASN A 1 174 ? -27.543 8.792 10.230 1.00 90.44 174 ASN A CA 1
ATOM 1292 C C . ASN A 1 174 ? -27.788 7.321 10.617 1.00 90.44 174 ASN A C 1
ATOM 1294 O O . ASN A 1 174 ? -27.538 6.423 9.809 1.00 90.44 174 ASN A O 1
ATOM 1298 N N . CYS A 1 175 ? -28.246 7.064 11.841 1.00 91.06 175 CYS A N 1
ATOM 1299 C CA . CYS A 1 175 ? -28.556 5.729 12.318 1.00 91.06 175 CYS A CA 1
ATOM 1300 C C . CYS A 1 175 ? -29.914 5.235 11.789 1.00 91.06 175 CYS A C 1
ATOM 1302 O O . CYS A 1 175 ? -30.879 5.983 11.655 1.00 91.06 175 CYS A O 1
ATOM 1304 N N . PHE A 1 176 ? -29.994 3.943 11.455 1.00 89.94 176 PHE A N 1
ATOM 1305 C CA . PHE A 1 176 ? -31.197 3.321 10.888 1.00 89.94 176 PHE A CA 1
ATOM 1306 C C . PHE A 1 176 ? -31.968 2.508 11.935 1.00 89.94 176 PHE A C 1
ATOM 1308 O O . PHE A 1 176 ? -31.399 2.066 12.929 1.00 89.94 176 PHE A O 1
ATOM 1315 N N . ASN A 1 177 ? -33.253 2.238 11.670 1.00 89.88 177 ASN A N 1
ATOM 1316 C CA . ASN A 1 177 ? -34.123 1.391 12.503 1.00 89.88 177 ASN A CA 1
ATOM 1317 C C . ASN A 1 177 ? -34.211 1.837 13.972 1.00 89.88 177 ASN A C 1
ATOM 1319 O O . ASN A 1 177 ? -34.134 1.005 14.870 1.00 89.88 177 ASN A O 1
ATOM 1323 N N . GLU A 1 178 ? -34.350 3.145 14.204 1.00 88.12 178 GLU A N 1
ATOM 1324 C CA . GLU A 1 178 ? -34.473 3.729 15.553 1.00 88.12 178 GLU A CA 1
ATOM 1325 C C . GLU A 1 178 ? -33.238 3.507 16.449 1.00 88.12 178 GLU A C 1
ATOM 1327 O O . GLU A 1 178 ? -33.299 3.711 17.661 1.00 88.12 178 GLU A O 1
ATOM 1332 N N . ALA A 1 179 ? -32.098 3.114 15.868 1.00 91.06 179 ALA A N 1
ATOM 1333 C CA . ALA A 1 179 ? -30.821 3.127 16.568 1.00 91.06 179 ALA A CA 1
ATOM 1334 C C . ALA A 1 179 ? -30.418 4.566 16.926 1.00 91.06 179 ALA A C 1
ATOM 1336 O O . ALA A 1 179 ? -30.726 5.500 16.189 1.00 91.06 179 ALA A O 1
ATOM 1337 N N . GLN A 1 180 ? -29.711 4.727 18.044 1.00 91.75 180 GLN A N 1
ATOM 1338 C CA . GLN A 1 180 ? -29.228 6.019 18.525 1.00 91.75 180 GLN A CA 1
ATOM 1339 C C . GLN A 1 180 ? -27.730 6.165 18.271 1.00 91.75 180 GLN A C 1
ATOM 1341 O O . GLN A 1 180 ? -26.964 5.217 18.437 1.00 91.75 180 GLN A O 1
ATOM 1346 N N . CYS A 1 181 ? -27.305 7.361 17.868 1.00 93.25 181 CYS A N 1
ATOM 1347 C CA . CYS A 1 181 ? -25.893 7.684 17.711 1.00 93.25 181 CYS A CA 1
ATOM 1348 C C . CYS A 1 181 ? -25.253 8.010 19.074 1.00 93.25 181 CYS A C 1
ATOM 1350 O O . CYS A 1 181 ? -25.500 9.071 19.649 1.00 93.25 181 CYS A O 1
ATOM 1352 N N . GLU A 1 182 ? -24.418 7.109 19.596 1.00 91.19 182 GLU A N 1
ATOM 1353 C CA . GLU A 1 182 ? -23.808 7.221 20.926 1.00 91.19 182 GLU A CA 1
ATOM 1354 C C . GLU A 1 182 ? -22.280 7.318 20.868 1.00 91.19 182 GLU A C 1
ATOM 1356 O O . GLU A 1 182 ? -21.616 6.618 20.101 1.00 91.19 182 GLU A O 1
ATOM 1361 N N . ALA A 1 183 ? -21.702 8.157 21.731 1.00 90.50 183 ALA A N 1
ATOM 1362 C CA . ALA A 1 183 ? -20.256 8.312 21.847 1.00 90.50 183 ALA A CA 1
ATOM 1363 C C . ALA A 1 183 ? -19.624 7.136 22.615 1.00 90.50 183 ALA A C 1
ATOM 1365 O O . ALA A 1 183 ? -19.920 6.917 23.790 1.00 90.50 183 ALA A O 1
ATOM 1366 N N . GLN A 1 184 ? -18.702 6.414 21.978 1.00 88.50 184 GLN A N 1
ATOM 1367 C CA . GLN A 1 184 ? -17.940 5.307 22.558 1.00 88.50 184 GLN A CA 1
ATOM 1368 C C . GLN A 1 184 ? -16.476 5.378 22.094 1.00 88.50 184 GLN A C 1
ATOM 1370 O O . GLN A 1 184 ? -16.190 5.586 20.918 1.00 88.50 184 GLN A O 1
ATOM 1375 N N . ASN A 1 185 ? -15.516 5.225 23.014 1.00 83.19 185 ASN A N 1
ATOM 1376 C CA . ASN A 1 185 ? -14.072 5.200 22.708 1.00 83.19 185 ASN A CA 1
ATOM 1377 C C . ASN A 1 185 ? -13.561 6.357 21.819 1.00 83.19 185 ASN A C 1
ATOM 1379 O O . ASN A 1 185 ? -12.654 6.185 21.006 1.00 83.19 185 ASN A O 1
ATOM 1383 N N . GLY A 1 186 ? -14.133 7.554 21.983 1.00 86.75 186 GLY A N 1
ATOM 1384 C CA . GLY A 1 186 ? -13.735 8.753 21.236 1.00 86.75 186 GLY A CA 1
ATOM 1385 C C . GLY A 1 186 ? -14.318 8.866 19.822 1.00 86.75 186 GLY A C 1
ATOM 1386 O O . GLY A 1 186 ? -13.955 9.794 19.103 1.00 86.75 186 GLY A O 1
ATOM 1387 N N . TYR A 1 187 ? -15.222 7.964 19.437 1.00 91.56 187 TYR A N 1
ATOM 1388 C CA . TYR A 1 187 ? -16.002 8.015 18.198 1.00 91.56 187 TYR A CA 1
ATOM 1389 C C . TYR A 1 187 ? -17.495 7.903 18.512 1.00 91.56 187 TYR A C 1
ATOM 1391 O O . TYR A 1 187 ? -17.856 7.582 19.639 1.00 91.56 187 TYR A O 1
ATOM 1399 N N . ASN A 1 188 ? -18.365 8.149 17.533 1.00 93.56 188 ASN A N 1
ATOM 1400 C CA . ASN A 1 188 ? -19.799 7.909 17.688 1.00 93.56 188 ASN A CA 1
ATOM 1401 C C . ASN A 1 188 ? -20.211 6.693 16.862 1.00 93.56 188 ASN A C 1
ATOM 1403 O O . ASN A 1 188 ? -19.788 6.567 15.711 1.00 93.56 188 ASN A O 1
ATOM 1407 N N . PHE A 1 189 ? -21.041 5.824 17.428 1.00 93.25 189 PHE A N 1
ATOM 1408 C CA . PHE A 1 189 ? -21.533 4.606 16.788 1.00 93.25 189 PHE A CA 1
ATOM 1409 C C . PHE A 1 189 ? -23.046 4.483 16.942 1.00 93.25 189 PHE A C 1
ATOM 1411 O O . PHE A 1 189 ? -23.608 4.903 17.950 1.00 93.25 189 PHE A O 1
ATOM 1418 N N . CYS A 1 190 ? -23.700 3.864 15.960 1.00 91.44 190 CYS A N 1
ATOM 1419 C CA . CYS A 1 190 ? -25.115 3.532 16.078 1.00 91.44 190 CYS A CA 1
ATOM 1420 C C . CYS A 1 190 ? -25.307 2.349 17.030 1.00 91.44 190 CYS A C 1
ATOM 1422 O O . CYS A 1 190 ? -24.807 1.249 16.770 1.00 91.44 190 CYS A O 1
ATOM 1424 N N . THR A 1 191 ? -26.074 2.549 18.096 1.00 89.50 191 THR A N 1
ATOM 1425 C CA . THR A 1 191 ? -26.459 1.509 19.049 1.00 89.50 191 THR A CA 1
ATOM 1426 C C . THR A 1 191 ? -27.959 1.251 18.966 1.00 89.50 191 THR A C 1
ATOM 1428 O O . THR A 1 191 ? -28.783 2.160 18.890 1.00 89.50 191 THR A O 1
ATOM 1431 N N . CYS A 1 192 ? -28.341 -0.025 18.912 1.00 89.00 192 CYS A N 1
ATOM 1432 C CA . CYS A 1 192 ? -29.753 -0.397 18.931 1.00 89.00 192 CYS A CA 1
ATOM 1433 C C . CYS A 1 192 ? -30.297 -0.210 20.348 1.00 89.00 192 CYS A C 1
ATOM 1435 O O . CYS A 1 192 ? -29.735 -0.759 21.299 1.00 89.00 192 CYS A O 1
ATOM 1437 N N . VAL A 1 193 ? -31.411 0.507 20.482 1.00 85.38 193 VAL A N 1
ATOM 1438 C CA . VAL A 1 193 ? -32.109 0.630 21.762 1.00 85.38 193 VAL A CA 1
ATOM 1439 C C . VAL A 1 193 ? -32.757 -0.722 22.069 1.00 85.38 193 VAL A C 1
ATOM 1441 O O . VAL A 1 193 ? -33.572 -1.215 21.289 1.00 85.38 193 VAL A O 1
ATOM 1444 N N . GLN A 1 194 ? -32.354 -1.375 23.163 1.00 76.88 194 GLN A N 1
ATOM 1445 C CA . GLN A 1 194 ? -33.011 -2.613 23.594 1.00 76.88 194 GLN A CA 1
ATOM 1446 C C . GLN A 1 194 ? -34.432 -2.286 24.074 1.00 76.88 194 GLN A C 1
ATOM 1448 O O . GLN A 1 194 ? -34.610 -1.379 24.889 1.00 76.88 194 GLN A O 1
ATOM 1453 N N . ALA A 1 195 ? -35.416 -3.011 23.536 1.00 61.88 195 ALA A N 1
ATOM 1454 C CA . ALA A 1 195 ? -36.825 -2.921 23.920 1.00 61.88 195 ALA A CA 1
ATOM 1455 C C . ALA A 1 195 ? -37.121 -3.656 25.235 1.00 61.88 195 ALA A C 1
ATOM 1457 O O . ALA A 1 195 ? -36.508 -4.725 25.466 1.00 61.88 195 ALA A O 1
#

Organism: NCBI:txid931172